Protein AF-A0A316VMC3-F1 (afdb_monomer_lite)

Sequence (239 aa):
MSNSTRIRQFITQAQPYIQQHGFTLRSIRAAITSGKITIDNEEELAVLFPNQIEISKQLLTQFDKEGLKVASSSLLPSESSHPDSEERNAGDRRAIEQVELLLAGKLLHSVPFREHIVDALAVLTAAKDRQAFSSIPTPLPIMQRAWQVTDEAIHMAKWKGRLGTDWYTHRTRLTNAFLMAELHLLSPDFQGDAHQSVHVLRRLARPHSVFGTQMIESASQWVNWGSRGWLGIFRSVGL

pLDDT: mean 85.37, std 15.3, range [43.0, 98.25]

Radius of gyration: 19.36 Å; chains: 1; bounding box: 54×38×56 Å

Structure (mmCIF, N/CA/C/O backbone):
data_AF-A0A316VMC3-F1
#
_entry.id   AF-A0A316VMC3-F1
#
loop_
_atom_site.group_PDB
_atom_site.id
_atom_site.type_symbol
_atom_site.label_atom_id
_atom_site.label_alt_id
_atom_site.label_comp_id
_atom_site.label_asym_id
_atom_site.label_entity_id
_atom_site.label_seq_id
_atom_site.pdbx_PDB_ins_code
_atom_site.Cartn_x
_atom_site.Cartn_y
_atom_site.Cartn_z
_atom_site.occupancy
_atom_site.B_iso_or_equiv
_atom_site.auth_seq_id
_atom_site.auth_comp_id
_atom_site.auth_asym_id
_atom_site.auth_atom_id
_atom_site.pdbx_PDB_model_num
ATOM 1 N N . MET A 1 1 ? 7.623 13.584 25.399 1.00 80.00 1 MET A N 1
ATOM 2 C CA . MET A 1 1 ? 7.636 12.945 24.061 1.00 80.00 1 MET A CA 1
ATOM 3 C C . MET A 1 1 ? 6.618 13.665 23.188 1.00 80.00 1 MET A C 1
ATOM 5 O O . MET A 1 1 ? 5.564 13.988 23.712 1.00 80.00 1 MET A O 1
ATOM 9 N N . SER A 1 2 ? 6.910 13.988 21.923 1.00 94.38 2 SER A N 1
ATOM 10 C CA . SER A 1 2 ? 5.923 14.665 21.061 1.00 94.38 2 SER A CA 1
ATOM 11 C C . SER A 1 2 ? 4.772 13.724 20.684 1.00 94.38 2 SER A C 1
ATOM 13 O O . SER A 1 2 ? 4.988 12.519 20.520 1.00 94.38 2 SER A O 1
ATOM 15 N N . ASN A 1 3 ? 3.572 14.274 20.468 1.00 93.38 3 ASN A N 1
ATOM 16 C CA . ASN A 1 3 ? 2.401 13.499 20.029 1.00 93.38 3 ASN A CA 1
ATOM 17 C C . ASN A 1 3 ? 2.687 12.715 18.739 1.00 93.38 3 ASN A C 1
ATOM 19 O O . ASN A 1 3 ? 2.288 11.564 18.615 1.00 93.38 3 ASN A O 1
ATOM 23 N N . SER A 1 4 ? 3.458 13.289 17.809 1.00 94.00 4 SER A N 1
ATOM 24 C CA . SER A 1 4 ? 3.860 12.625 16.561 1.00 94.00 4 SER A CA 1
ATOM 25 C C . SER A 1 4 ? 4.690 11.356 16.786 1.00 94.00 4 SER A C 1
ATOM 27 O O . SER A 1 4 ? 4.484 10.348 16.109 1.00 94.00 4 SER A O 1
ATOM 29 N N . THR A 1 5 ? 5.610 11.382 17.752 1.00 95.25 5 THR A N 1
ATOM 30 C CA . THR A 1 5 ? 6.427 10.219 18.115 1.00 95.25 5 THR A CA 1
ATOM 31 C C . THR A 1 5 ? 5.573 9.158 18.798 1.00 95.25 5 THR A C 1
ATOM 33 O O . THR A 1 5 ? 5.689 7.979 18.462 1.00 95.25 5 THR A O 1
ATOM 36 N N . ARG A 1 6 ? 4.660 9.573 19.688 1.00 95.00 6 ARG A N 1
ATOM 37 C CA . ARG A 1 6 ? 3.739 8.661 20.380 1.00 95.00 6 ARG A CA 1
ATOM 38 C C . ARG A 1 6 ? 2.795 7.962 19.397 1.00 95.00 6 ARG A C 1
ATOM 40 O O . ARG A 1 6 ? 2.708 6.739 19.412 1.00 95.00 6 ARG A O 1
ATOM 47 N N . ILE A 1 7 ? 2.194 8.703 18.463 1.00 95.69 7 ILE A N 1
ATOM 48 C CA . ILE A 1 7 ? 1.366 8.151 17.377 1.00 95.69 7 ILE A CA 1
ATOM 49 C C . ILE A 1 7 ? 2.149 7.116 16.566 1.00 95.69 7 ILE A C 1
ATOM 51 O O . ILE A 1 7 ? 1.680 5.996 16.376 1.00 95.69 7 ILE A O 1
ATOM 55 N N . ARG A 1 8 ? 3.376 7.440 16.136 1.00 96.06 8 ARG A N 1
ATOM 56 C CA . ARG A 1 8 ? 4.212 6.501 15.370 1.00 96.06 8 ARG A CA 1
ATOM 57 C C . ARG A 1 8 ? 4.488 5.210 16.144 1.00 96.06 8 ARG A C 1
ATOM 59 O O . ARG A 1 8 ? 4.475 4.134 15.546 1.00 96.06 8 ARG A O 1
ATOM 66 N N . GLN A 1 9 ? 4.721 5.307 17.453 1.00 95.94 9 GLN A N 1
ATOM 67 C CA . GLN A 1 9 ? 4.912 4.145 18.316 1.00 95.94 9 GLN A CA 1
ATOM 68 C C . GLN A 1 9 ? 3.651 3.268 18.358 1.00 95.94 9 GLN A C 1
ATOM 70 O O . GLN A 1 9 ? 3.760 2.071 18.094 1.00 95.94 9 GLN A O 1
ATOM 75 N N . PHE A 1 10 ? 2.468 3.852 18.589 1.00 96.88 10 PHE A N 1
ATOM 76 C CA . PHE A 1 10 ? 1.183 3.137 18.535 1.00 96.88 10 PHE A CA 1
ATOM 77 C C . PHE A 1 10 ? 0.966 2.422 17.202 1.00 96.88 10 PHE A C 1
ATOM 79 O O . PHE A 1 10 ? 0.716 1.218 17.176 1.00 96.88 10 PHE A O 1
ATOM 86 N N . ILE A 1 11 ? 1.143 3.139 16.094 1.00 97.56 11 ILE A N 1
ATOM 87 C CA . ILE A 1 11 ? 0.959 2.612 14.737 1.00 97.56 11 ILE A CA 1
ATOM 88 C C . ILE A 1 11 ? 1.929 1.459 14.429 1.00 97.56 11 ILE A C 1
ATOM 90 O O . ILE A 1 11 ? 1.552 0.496 13.761 1.00 97.56 11 ILE A O 1
ATOM 94 N N . THR A 1 12 ? 3.163 1.527 14.936 1.00 96.94 12 THR A N 1
ATOM 95 C CA . THR A 1 12 ? 4.170 0.469 14.748 1.00 96.94 12 THR A CA 1
ATOM 96 C C . THR A 1 12 ? 3.826 -0.782 15.558 1.00 96.94 12 THR A C 1
ATOM 98 O O . THR A 1 12 ? 3.861 -1.887 15.024 1.00 96.94 12 THR A O 1
ATOM 101 N N . GLN A 1 13 ? 3.448 -0.630 16.830 1.00 97.31 13 GLN A N 1
ATOM 102 C CA . GLN A 1 13 ? 3.123 -1.777 17.690 1.00 97.31 13 GLN A CA 1
ATOM 103 C C . GLN A 1 13 ? 1.779 -2.431 17.342 1.00 97.31 13 GLN A C 1
ATOM 105 O O . GLN A 1 13 ? 1.564 -3.591 17.689 1.00 97.31 13 GLN A O 1
ATOM 110 N N . ALA A 1 14 ? 0.891 -1.715 16.646 1.00 97.62 14 ALA A N 1
ATOM 111 C CA . ALA A 1 14 ? -0.389 -2.229 16.165 1.00 97.62 14 ALA A CA 1
ATOM 112 C C . ALA A 1 14 ? -0.268 -3.189 14.967 1.00 97.62 14 ALA A C 1
ATOM 114 O O . ALA A 1 14 ? -1.190 -3.969 14.732 1.00 97.62 14 ALA A O 1
ATOM 115 N N . GLN A 1 15 ? 0.853 -3.173 14.230 1.00 97.06 15 GLN A N 1
ATOM 116 C CA . GLN A 1 15 ? 1.027 -3.951 12.991 1.00 97.06 15 GLN A CA 1
ATOM 117 C C . GLN A 1 15 ? 0.699 -5.451 13.129 1.00 97.06 15 GLN A C 1
ATOM 119 O O . GLN A 1 15 ? -0.060 -5.957 12.302 1.00 97.06 15 GLN A O 1
ATOM 124 N N . PRO A 1 16 ? 1.159 -6.170 14.176 1.00 97.19 16 PRO A N 1
ATOM 125 C CA . PRO A 1 16 ? 0.874 -7.601 14.318 1.00 97.19 16 PRO A CA 1
ATOM 126 C C . PRO A 1 16 ? -0.616 -7.928 14.489 1.00 97.19 16 PRO A C 1
ATOM 128 O O . PRO A 1 16 ? -1.024 -9.060 14.251 1.00 97.19 16 PRO A O 1
ATOM 131 N N . TYR A 1 17 ? -1.435 -6.953 14.895 1.00 97.88 17 TYR A N 1
ATOM 132 C CA . TYR A 1 17 ? -2.863 -7.138 15.162 1.00 97.88 17 TYR A CA 1
ATOM 133 C C . TYR A 1 17 ? -3.751 -6.778 13.963 1.00 97.88 17 TYR A C 1
ATOM 135 O O . TYR A 1 17 ? -4.966 -6.973 14.019 1.00 97.88 17 TYR A O 1
ATOM 143 N N . ILE A 1 18 ? -3.173 -6.275 12.863 1.00 97.75 18 ILE A N 1
ATOM 144 C CA . ILE A 1 18 ? -3.931 -5.905 11.657 1.00 97.75 18 ILE A CA 1
ATOM 145 C C . ILE A 1 18 ? -4.628 -7.126 11.052 1.00 97.75 18 ILE A C 1
ATOM 147 O O . ILE A 1 18 ? -5.748 -6.991 10.580 1.00 97.75 18 ILE A O 1
ATOM 151 N N . GLN A 1 19 ? -4.036 -8.321 11.119 1.00 96.75 19 GLN A N 1
ATOM 152 C CA . GLN A 1 19 ? -4.652 -9.530 10.554 1.00 96.75 19 GLN A CA 1
ATOM 153 C C . GLN A 1 19 ? -5.968 -9.916 11.249 1.00 96.75 19 GLN A C 1
ATOM 155 O O . GLN A 1 19 ? -6.796 -10.594 10.661 1.00 96.75 19 GLN A O 1
ATOM 160 N N . GLN A 1 20 ? -6.147 -9.523 12.514 1.00 97.50 20 GLN A N 1
ATOM 161 C CA . GLN A 1 20 ? -7.321 -9.886 13.316 1.00 97.50 20 GLN A CA 1
ATOM 162 C C . GLN A 1 20 ? -8.341 -8.748 13.412 1.00 97.50 20 GLN A C 1
ATOM 164 O O . GLN A 1 20 ? -9.525 -8.978 13.658 1.00 97.50 20 GLN A O 1
ATOM 169 N N . HIS A 1 21 ? -7.878 -7.502 13.308 1.00 97.75 21 HIS A N 1
ATOM 170 C CA . HIS A 1 21 ? -8.679 -6.315 13.620 1.00 97.75 21 HIS A CA 1
ATOM 171 C C . HIS A 1 21 ? -8.706 -5.277 12.492 1.00 97.75 21 HIS A C 1
ATOM 173 O O . HIS A 1 21 ? -9.320 -4.214 12.642 1.00 97.75 21 HIS A O 1
ATOM 179 N N . GLY A 1 22 ? -8.032 -5.565 11.382 1.00 97.50 22 GLY A N 1
ATOM 180 C CA . GLY A 1 22 ? -7.868 -4.669 10.252 1.00 97.50 22 GLY A CA 1
ATOM 181 C C . GLY A 1 22 ? -7.134 -3.369 10.579 1.00 97.50 22 GLY A C 1
ATOM 182 O O . GLY A 1 22 ? -6.494 -3.193 11.623 1.00 97.50 22 GLY A O 1
ATOM 183 N N . PHE A 1 23 ? -7.253 -2.415 9.660 1.00 97.56 23 PHE A N 1
ATOM 184 C CA . PHE A 1 23 ? -6.646 -1.087 9.756 1.00 97.56 23 PHE A CA 1
ATOM 185 C C . PHE A 1 23 ? -7.524 -0.143 10.590 1.00 97.56 23 PHE A C 1
ATOM 187 O O . PHE A 1 23 ? -7.975 0.899 10.111 1.00 97.56 23 PHE A O 1
ATOM 194 N N . THR A 1 24 ? -7.817 -0.526 11.836 1.00 97.19 24 THR A N 1
ATOM 195 C CA . THR A 1 24 ? -8.774 0.179 12.704 1.00 97.19 24 THR A CA 1
ATOM 196 C C . THR A 1 24 ? -8.215 0.526 14.080 1.00 97.19 24 THR A C 1
ATOM 198 O O . THR A 1 24 ? -7.178 0.012 14.486 1.00 97.19 24 THR A O 1
ATOM 201 N N . LEU A 1 25 ? -8.930 1.354 14.854 1.00 96.81 25 LEU A N 1
ATOM 202 C CA . LEU A 1 25 ? -8.578 1.621 16.257 1.00 96.81 25 LEU A CA 1
ATOM 203 C C . LEU A 1 25 ? -8.495 0.334 17.108 1.00 96.81 25 LEU A C 1
ATOM 205 O O . LEU A 1 25 ? -7.791 0.301 18.116 1.00 96.81 25 LEU A O 1
ATOM 209 N N . ARG A 1 26 ? -9.174 -0.751 16.703 1.00 97.31 26 ARG A N 1
ATOM 210 C CA . ARG A 1 26 ? -9.136 -2.032 17.424 1.00 97.31 26 ARG A CA 1
ATOM 211 C C . ARG A 1 26 ? -7.747 -2.676 17.405 1.00 97.31 26 ARG A C 1
ATOM 213 O O . ARG A 1 26 ? -7.365 -3.250 18.419 1.00 97.31 26 ARG A O 1
ATOM 220 N N . SER A 1 27 ? -6.969 -2.540 16.326 1.00 97.88 27 SER A N 1
ATOM 221 C CA . SER A 1 27 ? -5.593 -3.069 16.291 1.00 97.88 27 SER A CA 1
ATOM 222 C C . SER A 1 27 ? -4.660 -2.300 17.233 1.00 97.88 27 SER A C 1
ATOM 224 O O . SER A 1 27 ? -3.807 -2.901 17.886 1.00 97.88 27 SER A O 1
ATOM 226 N N . ILE A 1 28 ? -4.880 -0.990 17.390 1.00 97.25 28 ILE A N 1
ATOM 227 C CA . ILE A 1 28 ? -4.168 -0.157 18.371 1.00 97.25 28 ILE A CA 1
ATOM 228 C C . ILE A 1 28 ? -4.537 -0.576 19.799 1.00 97.25 28 ILE A C 1
ATOM 230 O O . ILE A 1 28 ? -3.648 -0.799 20.620 1.00 97.25 28 ILE A O 1
ATOM 234 N N . ARG A 1 29 ? -5.833 -0.750 20.092 1.00 97.06 29 ARG A N 1
ATOM 235 C CA . ARG A 1 29 ? -6.295 -1.228 21.406 1.00 97.06 29 ARG A CA 1
ATOM 236 C C . ARG A 1 29 ? -5.730 -2.606 21.749 1.00 97.06 29 ARG A C 1
ATOM 238 O O . ARG A 1 29 ? -5.249 -2.792 22.859 1.00 97.06 29 ARG A O 1
ATOM 245 N N . ALA A 1 30 ? -5.692 -3.533 20.794 1.00 96.94 30 ALA A N 1
ATOM 246 C CA . ALA A 1 30 ? -5.090 -4.849 21.002 1.00 96.94 30 ALA A CA 1
ATOM 247 C C . ALA A 1 30 ? -3.593 -4.763 21.357 1.00 96.94 30 ALA A C 1
ATOM 249 O O . ALA A 1 30 ? -3.123 -5.468 22.254 1.00 96.94 30 ALA A O 1
ATOM 250 N N . ALA A 1 31 ? -2.848 -3.846 20.730 1.00 96.94 31 ALA A N 1
ATOM 251 C CA . ALA A 1 31 ? -1.453 -3.602 21.091 1.00 96.94 31 ALA A CA 1
ATOM 252 C C . ALA A 1 31 ? -1.292 -3.076 22.524 1.00 96.94 31 ALA A C 1
ATOM 254 O O . ALA A 1 31 ? -0.368 -3.495 23.224 1.00 96.94 31 ALA A O 1
ATOM 255 N N . ILE A 1 32 ? -2.207 -2.228 22.990 1.00 96.56 32 ILE A N 1
ATOM 256 C CA . ILE A 1 32 ? -2.219 -1.725 24.371 1.00 96.56 32 ILE A CA 1
ATOM 257 C C . ILE A 1 32 ? -2.537 -2.850 25.353 1.00 96.56 32 ILE A C 1
ATOM 259 O O . ILE A 1 32 ? -1.796 -3.053 26.312 1.00 96.56 32 ILE A O 1
ATOM 263 N N . THR A 1 33 ? -3.576 -3.644 25.082 1.00 96.19 33 THR A N 1
ATOM 264 C CA . THR A 1 33 ? -3.960 -4.785 25.929 1.00 96.19 33 THR A CA 1
ATOM 265 C C . THR A 1 33 ? -2.845 -5.826 26.040 1.00 96.19 33 THR A C 1
ATOM 267 O O . THR A 1 33 ? -2.693 -6.449 27.085 1.00 96.19 33 THR A O 1
ATOM 270 N N . SER A 1 34 ? -2.009 -5.975 25.008 1.00 96.44 34 SER A N 1
ATOM 271 C CA . SER A 1 34 ? -0.828 -6.848 25.060 1.00 96.44 34 SER A CA 1
ATOM 272 C C . SER A 1 34 ? 0.323 -6.339 25.941 1.00 96.44 34 SER A C 1
ATOM 274 O O . SER A 1 34 ? 1.348 -7.009 26.040 1.00 96.44 34 SER A O 1
ATOM 276 N N . GLY A 1 35 ? 0.197 -5.153 26.546 1.00 93.12 35 GLY A N 1
ATOM 277 C CA . GLY A 1 35 ? 1.222 -4.551 27.402 1.00 93.12 35 GLY A CA 1
ATOM 278 C C . GLY A 1 35 ? 2.430 -3.987 26.648 1.00 93.12 35 GLY A C 1
ATOM 279 O O . GLY A 1 35 ? 3.406 -3.584 27.275 1.00 93.12 35 GLY A O 1
ATOM 280 N N . LYS A 1 36 ? 2.389 -3.928 25.308 1.00 87.75 36 LYS A N 1
ATOM 281 C CA . LYS A 1 36 ? 3.479 -3.357 24.492 1.00 87.75 36 LYS A CA 1
ATOM 282 C C . LYS A 1 36 ? 3.535 -1.832 24.561 1.00 87.75 36 LYS A C 1
ATOM 284 O O . LYS A 1 36 ? 4.582 -1.244 24.292 1.00 87.75 36 LYS A O 1
ATOM 289 N N . ILE A 1 37 ? 2.406 -1.192 24.867 1.00 91.00 37 ILE A N 1
ATOM 290 C CA . ILE A 1 37 ? 2.292 0.253 25.060 1.00 91.00 37 ILE A CA 1
ATOM 291 C C . ILE A 1 37 ? 1.394 0.515 26.261 1.00 91.00 37 ILE A C 1
ATOM 293 O O . ILE A 1 37 ? 0.352 -0.120 26.405 1.00 91.00 37 ILE A O 1
ATOM 297 N N . THR A 1 38 ? 1.783 1.479 27.088 1.00 92.56 38 THR A N 1
ATOM 298 C CA . THR A 1 38 ? 0.975 1.984 28.194 1.00 92.56 38 THR A CA 1
ATOM 299 C C . THR A 1 38 ? 0.230 3.251 27.775 1.00 92.56 38 THR A C 1
ATOM 301 O O . THR A 1 38 ? 0.783 4.131 27.103 1.00 92.56 38 THR A O 1
ATOM 304 N N . ILE A 1 39 ? -1.039 3.339 28.170 1.00 93.19 39 ILE A N 1
ATOM 305 C CA . ILE A 1 39 ? -1.848 4.556 28.05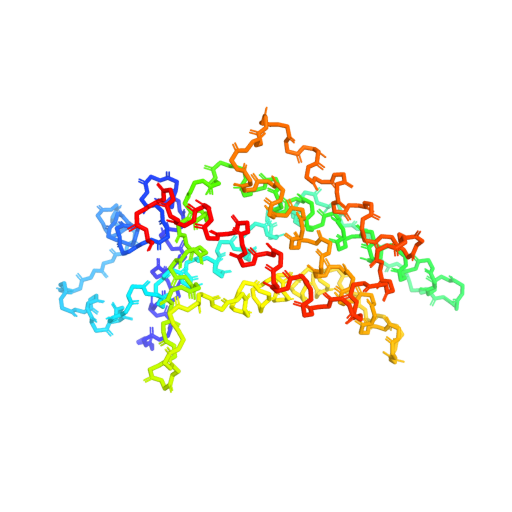2 1.00 93.19 39 ILE A CA 1
ATOM 306 C C . ILE A 1 39 ? -2.231 5.000 29.453 1.00 93.19 39 ILE A C 1
ATOM 308 O O . ILE A 1 39 ? -2.511 4.153 30.303 1.00 93.19 39 ILE A O 1
ATOM 312 N N . ASP A 1 40 ? -2.236 6.308 29.682 1.00 91.12 40 ASP A N 1
ATOM 313 C CA . ASP A 1 40 ? -2.585 6.854 30.993 1.00 91.12 40 ASP A CA 1
ATOM 314 C C . ASP A 1 40 ? -4.114 6.849 31.181 1.00 91.12 40 ASP A C 1
ATOM 316 O O . ASP A 1 40 ? -4.615 6.557 32.266 1.00 91.12 40 ASP A O 1
ATOM 320 N N . ASN A 1 41 ? -4.868 7.108 30.104 1.00 92.31 41 ASN A N 1
ATOM 321 C CA . ASN A 1 41 ? -6.327 7.007 30.048 1.00 92.31 41 ASN A CA 1
ATOM 322 C C . ASN A 1 41 ? -6.833 6.774 28.602 1.00 92.31 41 ASN A C 1
ATOM 324 O O . ASN A 1 41 ? -6.105 6.973 27.632 1.00 92.31 41 ASN A O 1
ATOM 328 N N . GLU A 1 42 ? -8.094 6.350 28.440 1.00 92.56 42 GLU A N 1
ATOM 329 C CA . GLU A 1 42 ? -8.721 6.150 27.113 1.00 92.56 42 GLU A CA 1
ATOM 330 C C . GLU A 1 42 ? -8.982 7.486 26.386 1.00 92.56 42 GLU A C 1
ATOM 332 O O . GLU A 1 42 ? -9.013 7.538 25.156 1.00 92.56 42 GLU A O 1
ATOM 337 N N . GLU A 1 43 ? -9.129 8.587 27.130 1.00 93.94 43 GLU A N 1
ATOM 338 C CA . GLU A 1 43 ? -9.293 9.934 26.565 1.00 93.94 43 GLU A CA 1
ATOM 339 C C . GLU A 1 43 ? -8.078 10.348 25.729 1.00 93.94 43 GLU A C 1
ATOM 341 O O . GLU A 1 43 ? -8.230 10.969 24.676 1.00 93.94 43 GLU A O 1
ATOM 346 N N . GLU A 1 44 ? -6.876 9.935 26.134 1.00 93.69 44 GLU A N 1
ATOM 347 C CA . GLU A 1 44 ? -5.658 10.156 25.369 1.00 93.69 44 GLU A CA 1
ATOM 348 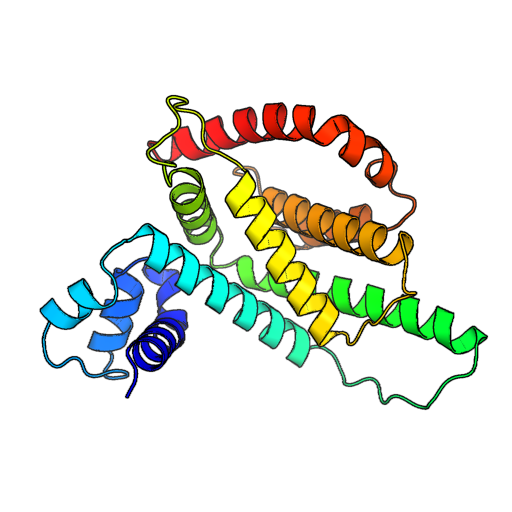C C . GLU A 1 44 ? -5.754 9.536 23.969 1.00 93.69 44 GLU A C 1
ATOM 350 O O . GLU A 1 44 ? -5.374 10.176 22.986 1.00 93.69 44 GLU A O 1
ATOM 355 N N . LEU A 1 45 ? -6.303 8.323 23.839 1.00 94.25 45 LEU A N 1
ATOM 356 C CA . LEU A 1 45 ? -6.480 7.698 22.528 1.00 94.25 45 LEU A CA 1
ATOM 357 C C . LEU A 1 45 ? -7.436 8.492 21.642 1.00 94.25 45 LEU A C 1
ATOM 359 O O . LEU A 1 45 ? -7.167 8.636 20.450 1.00 94.25 45 LEU A O 1
ATOM 363 N N . ALA A 1 46 ? -8.515 9.031 22.209 1.00 94.12 46 ALA A N 1
ATOM 364 C CA . ALA A 1 46 ? -9.452 9.869 21.465 1.00 94.12 46 ALA A CA 1
ATOM 365 C C . ALA A 1 46 ? -8.793 11.173 20.978 1.00 94.12 46 ALA A C 1
ATOM 367 O O . ALA A 1 46 ? -9.066 11.621 19.864 1.00 94.12 46 ALA A O 1
ATOM 368 N N . VAL A 1 47 ? -7.885 11.749 21.775 1.00 95.06 47 VAL A N 1
ATOM 369 C CA . VAL A 1 47 ? -7.110 12.945 21.402 1.00 95.06 47 VAL A CA 1
ATOM 370 C C . VAL A 1 47 ? -6.065 12.633 20.328 1.00 95.06 47 VAL A C 1
ATOM 372 O O . VAL A 1 47 ? -5.898 13.411 19.388 1.00 95.06 47 VAL A O 1
ATOM 375 N N . LEU A 1 48 ? -5.356 11.506 20.443 1.00 94.50 48 LEU A N 1
ATOM 376 C CA . LEU A 1 48 ? -4.324 11.103 19.480 1.00 94.50 48 LEU A CA 1
ATOM 377 C C . LEU A 1 48 ? -4.920 10.626 18.149 1.00 94.50 48 LEU A C 1
ATOM 379 O O . LEU A 1 48 ? -4.305 10.818 17.098 1.00 94.50 48 LEU A O 1
ATOM 383 N N . PHE A 1 49 ? -6.110 10.027 18.189 1.00 94.75 49 PHE A N 1
ATOM 384 C CA . PHE A 1 49 ? -6.764 9.396 17.048 1.00 94.75 49 PHE A CA 1
ATOM 385 C C . PHE A 1 49 ? -8.235 9.824 16.906 1.00 94.75 49 PHE A C 1
ATOM 387 O O . PHE A 1 49 ? -9.140 8.989 16.973 1.00 94.75 49 PHE A O 1
ATOM 394 N N . PRO A 1 50 ? -8.505 11.116 16.645 1.00 92.44 50 PRO A N 1
ATOM 395 C CA . PRO A 1 50 ? -9.871 11.641 16.598 1.00 92.44 50 PRO A CA 1
ATOM 396 C C . PRO A 1 50 ? -10.667 11.163 15.375 1.00 92.44 50 PRO A C 1
ATOM 398 O O . PRO A 1 50 ? -11.884 11.323 15.323 1.00 92.44 50 PRO A O 1
ATOM 401 N N . ASN A 1 51 ? -9.992 10.620 14.356 1.00 92.56 51 ASN A N 1
ATOM 402 C CA . ASN A 1 51 ? -10.602 10.263 13.082 1.00 92.56 51 ASN A CA 1
ATOM 403 C C . ASN A 1 51 ? -10.161 8.871 12.618 1.00 92.56 51 ASN A C 1
ATOM 405 O O . ASN A 1 51 ? -8.988 8.647 12.322 1.00 92.56 51 ASN A O 1
ATOM 409 N N . GLN A 1 52 ? -11.133 7.971 12.462 1.00 91.06 52 GLN A N 1
ATOM 410 C CA . GLN A 1 52 ? -10.932 6.614 11.955 1.00 91.06 52 GLN A CA 1
ATOM 411 C C . GLN A 1 52 ? -10.252 6.581 10.575 1.00 91.06 52 GLN A C 1
ATOM 413 O O . GLN A 1 52 ? -9.435 5.699 10.330 1.00 91.06 52 GLN A O 1
ATOM 418 N N . ILE A 1 53 ? -10.522 7.554 9.699 1.00 92.25 53 ILE A N 1
ATOM 419 C CA . ILE A 1 53 ? -9.880 7.641 8.377 1.00 92.25 53 ILE A CA 1
ATOM 420 C C . ILE A 1 53 ? -8.371 7.849 8.523 1.00 92.25 53 ILE A C 1
ATOM 422 O O . ILE A 1 53 ? -7.581 7.196 7.845 1.00 92.25 53 ILE A O 1
ATOM 426 N N . GLU A 1 54 ? -7.964 8.736 9.432 1.00 92.81 54 GLU A N 1
ATOM 427 C CA . GLU A 1 54 ? -6.552 9.037 9.657 1.00 92.81 54 GLU A CA 1
ATOM 428 C C . GLU A 1 54 ? -5.833 7.845 10.302 1.00 92.81 54 GLU A C 1
ATOM 430 O O . GLU A 1 54 ? -4.711 7.524 9.915 1.00 92.81 54 GLU A O 1
ATOM 435 N N . ILE A 1 55 ? -6.509 7.115 11.199 1.00 95.25 55 ILE A N 1
ATOM 436 C CA . ILE A 1 55 ? -6.006 5.847 11.749 1.00 95.25 55 ILE A CA 1
ATOM 437 C C . ILE A 1 55 ? -5.746 4.844 10.624 1.00 95.25 55 ILE A C 1
ATOM 439 O O . ILE A 1 55 ? -4.635 4.323 10.508 1.00 95.25 55 ILE A O 1
ATOM 443 N N . SER A 1 56 ? -6.753 4.582 9.782 1.00 95.50 56 SER A N 1
ATOM 444 C CA . SER A 1 56 ? -6.638 3.627 8.676 1.00 95.50 56 SER A CA 1
ATOM 445 C C . SER A 1 56 ? -5.524 4.025 7.713 1.00 95.50 56 SER A C 1
ATOM 447 O O . SER A 1 56 ? -4.704 3.185 7.347 1.00 95.50 56 SER A O 1
ATOM 449 N N . LYS A 1 57 ? -5.425 5.316 7.376 1.00 95.19 57 LYS A N 1
ATOM 450 C CA . LYS A 1 57 ? -4.358 5.864 6.532 1.00 95.19 57 LYS A CA 1
ATOM 451 C C . LYS A 1 57 ? -2.970 5.635 7.128 1.00 95.19 57 LYS A C 1
ATOM 453 O O . LYS A 1 57 ? -2.072 5.181 6.417 1.00 95.19 57 LYS A O 1
ATOM 458 N N . GLN A 1 58 ? -2.773 5.942 8.409 1.00 96.44 58 GLN A N 1
ATOM 459 C CA . GLN A 1 58 ? -1.471 5.807 9.068 1.00 96.44 58 GLN A CA 1
ATOM 460 C C . GLN A 1 58 ? -1.061 4.344 9.246 1.00 96.44 58 GLN A C 1
ATOM 462 O O . GLN A 1 58 ? 0.089 4.003 8.964 1.00 96.44 58 GLN A O 1
ATOM 467 N N . LEU A 1 59 ? -1.994 3.476 9.655 1.00 97.75 59 LEU A N 1
ATOM 468 C CA . LEU A 1 59 ? -1.752 2.036 9.758 1.00 97.75 59 LEU A CA 1
ATOM 469 C C . LEU A 1 59 ? -1.394 1.439 8.397 1.00 97.75 59 LEU A C 1
ATOM 471 O O . LEU A 1 59 ? -0.422 0.691 8.315 1.00 97.75 59 LEU A O 1
ATOM 475 N N . LEU A 1 60 ? -2.129 1.801 7.340 1.00 97.50 60 LEU A N 1
ATOM 476 C CA . LEU A 1 60 ? -1.881 1.314 5.983 1.00 97.50 60 LEU A CA 1
ATOM 477 C C . LEU A 1 60 ? -0.539 1.818 5.439 1.00 97.50 60 LEU A C 1
ATOM 479 O O . LEU A 1 60 ? 0.243 1.037 4.911 1.00 97.50 60 LEU A O 1
ATOM 483 N N . THR A 1 61 ? -0.214 3.093 5.664 1.00 97.19 61 THR A N 1
ATOM 484 C CA . THR A 1 61 ? 1.092 3.663 5.285 1.00 97.19 61 THR A CA 1
ATOM 485 C C . THR A 1 61 ? 2.244 2.936 5.984 1.00 97.19 61 THR A C 1
ATOM 487 O O . THR A 1 61 ? 3.267 2.642 5.365 1.00 97.19 61 THR A O 1
ATOM 490 N N . GLN A 1 62 ? 2.105 2.643 7.280 1.00 97.69 62 GLN A N 1
ATOM 491 C CA . GLN A 1 62 ? 3.129 1.905 8.020 1.00 97.69 62 GLN A CA 1
ATOM 492 C C . GLN A 1 62 ? 3.229 0.447 7.552 1.00 97.69 62 GLN A C 1
ATOM 494 O O . GLN A 1 62 ? 4.340 -0.060 7.408 1.00 97.69 62 GLN A O 1
ATOM 499 N N . PHE A 1 63 ? 2.096 -0.194 7.269 1.00 98.19 63 PHE A N 1
ATOM 500 C CA . PHE A 1 63 ? 2.032 -1.541 6.703 1.00 98.19 63 PHE A CA 1
ATOM 501 C C . PHE A 1 63 ? 2.725 -1.623 5.340 1.00 98.19 63 PHE A C 1
ATOM 503 O O . PHE A 1 63 ? 3.436 -2.584 5.047 1.00 98.19 63 PHE A O 1
ATOM 510 N N . ASP A 1 64 ? 2.579 -0.597 4.503 1.00 98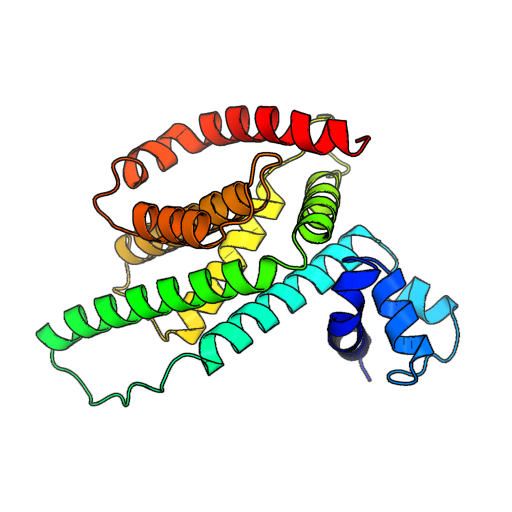.25 64 ASP A N 1
ATOM 511 C CA . ASP A 1 64 ? 3.254 -0.556 3.212 1.00 98.25 64 ASP A CA 1
ATOM 512 C C . ASP A 1 64 ? 4.771 -0.447 3.345 1.00 98.25 64 ASP A C 1
ATOM 514 O O . ASP A 1 64 ? 5.504 -1.174 2.671 1.00 98.25 64 ASP A O 1
ATOM 518 N N . LYS A 1 65 ? 5.239 0.399 4.267 1.00 97.75 65 LYS A N 1
ATOM 519 C CA . LYS A 1 65 ? 6.667 0.518 4.588 1.00 97.75 65 LYS A CA 1
ATOM 520 C C . LYS A 1 65 ? 7.240 -0.790 5.115 1.00 97.75 65 LYS A C 1
ATOM 522 O O . LYS A 1 65 ? 8.339 -1.167 4.720 1.00 97.75 65 LYS A O 1
ATOM 527 N N . GLU A 1 66 ? 6.518 -1.473 5.996 1.00 97.25 66 GLU A N 1
ATOM 528 C CA . GLU A 1 66 ? 6.965 -2.755 6.540 1.00 97.25 66 GLU A CA 1
ATOM 529 C C . GLU A 1 66 ? 7.013 -3.835 5.457 1.00 97.25 66 GLU A C 1
ATOM 531 O O . GLU A 1 66 ? 8.024 -4.521 5.325 1.00 97.25 66 GLU A O 1
ATOM 536 N N . GLY A 1 67 ? 5.994 -3.914 4.597 1.00 97.50 67 GLY A N 1
ATOM 537 C CA . GLY A 1 67 ? 5.994 -4.852 3.476 1.00 97.50 67 GLY A CA 1
ATOM 538 C C . GLY A 1 67 ? 7.161 -4.635 2.505 1.00 97.50 67 GLY A C 1
ATOM 539 O O . GLY A 1 67 ? 7.756 -5.606 2.043 1.00 97.50 67 GLY A O 1
ATOM 540 N N . LEU A 1 68 ? 7.549 -3.381 2.242 1.00 97.94 68 LEU A N 1
ATOM 541 C CA . LEU A 1 68 ? 8.743 -3.075 1.443 1.00 97.94 68 LEU A CA 1
ATOM 542 C C . LEU A 1 68 ? 10.049 -3.458 2.154 1.00 97.94 68 LEU A C 1
ATOM 544 O O . LEU A 1 68 ? 10.968 -3.948 1.502 1.00 97.94 68 LEU A O 1
ATOM 548 N N . LYS A 1 69 ? 10.141 -3.285 3.478 1.00 96.69 69 LYS A N 1
ATOM 549 C CA . LYS A 1 69 ? 11.308 -3.734 4.261 1.00 96.69 69 LYS A CA 1
ATOM 550 C C . LYS A 1 69 ? 11.447 -5.254 4.283 1.00 96.69 69 LYS A C 1
ATOM 552 O O . LYS A 1 69 ? 12.554 -5.766 4.159 1.00 96.69 69 LYS A O 1
ATOM 557 N N . VAL A 1 70 ? 10.338 -5.976 4.423 1.00 95.94 70 VAL A N 1
ATOM 558 C CA . VAL A 1 70 ? 10.322 -7.444 4.342 1.00 95.94 70 VAL A CA 1
ATOM 559 C C . VAL A 1 70 ? 10.717 -7.907 2.935 1.00 95.94 70 VAL A C 1
ATOM 561 O O . VAL A 1 70 ? 11.476 -8.862 2.779 1.00 95.94 70 VAL A O 1
ATOM 564 N N . ALA A 1 71 ? 10.254 -7.207 1.896 1.00 96.31 71 ALA A N 1
ATOM 565 C CA . ALA A 1 71 ? 10.673 -7.486 0.528 1.00 96.31 71 ALA A CA 1
ATOM 566 C C . ALA A 1 71 ? 12.173 -7.217 0.323 1.00 96.31 71 ALA A C 1
ATOM 568 O O . ALA A 1 71 ? 12.853 -8.010 -0.325 1.00 96.31 71 ALA A O 1
ATOM 569 N N . SER A 1 72 ? 12.705 -6.131 0.891 1.00 95.56 72 SER A N 1
ATOM 570 C CA . SER A 1 72 ? 14.111 -5.756 0.726 1.00 95.56 72 SER A CA 1
ATOM 571 C C . SER A 1 72 ? 15.073 -6.669 1.480 1.00 95.56 72 SER A C 1
ATOM 573 O O . SER A 1 72 ? 16.140 -6.961 0.951 1.00 95.56 72 SER A O 1
ATOM 575 N N . SER A 1 73 ? 14.699 -7.186 2.655 1.00 93.62 73 SER A N 1
ATOM 576 C CA . SER A 1 73 ? 15.529 -8.145 3.403 1.00 93.62 73 SER A CA 1
ATOM 577 C C . SER A 1 73 ? 15.708 -9.482 2.678 1.00 93.62 73 SER A C 1
ATOM 579 O O . SER A 1 73 ? 16.680 -10.191 2.927 1.00 93.62 73 SER A O 1
ATOM 581 N N . SER A 1 74 ? 14.801 -9.805 1.753 1.00 89.31 74 SER A N 1
ATOM 582 C CA . SER A 1 74 ? 14.886 -10.992 0.896 1.00 89.31 74 SER A CA 1
ATOM 583 C C . SER A 1 74 ? 15.787 -10.784 -0.329 1.00 89.31 74 SER A C 1
ATOM 585 O O . SER A 1 74 ? 16.120 -11.747 -1.021 1.00 89.31 74 SER A O 1
ATOM 587 N N . LEU A 1 75 ? 16.181 -9.541 -0.623 1.00 88.06 75 LEU A N 1
ATOM 588 C CA . LEU A 1 75 ? 17.077 -9.216 -1.727 1.00 88.06 75 LEU A CA 1
ATOM 589 C C . LEU A 1 75 ? 18.521 -9.244 -1.229 1.00 88.06 75 LEU A C 1
ATOM 591 O O . LEU A 1 75 ? 18.899 -8.490 -0.334 1.00 88.06 75 LEU A O 1
ATOM 595 N N . LEU A 1 76 ? 19.345 -10.107 -1.825 1.00 75.56 76 LEU A N 1
ATOM 596 C CA . LEU A 1 76 ? 20.776 -10.136 -1.534 1.00 75.56 76 LEU A CA 1
ATOM 597 C C . LEU A 1 76 ? 21.401 -8.766 -1.863 1.00 75.56 76 LEU A C 1
ATOM 599 O O . LEU A 1 76 ? 21.102 -8.204 -2.924 1.00 75.56 76 LEU A O 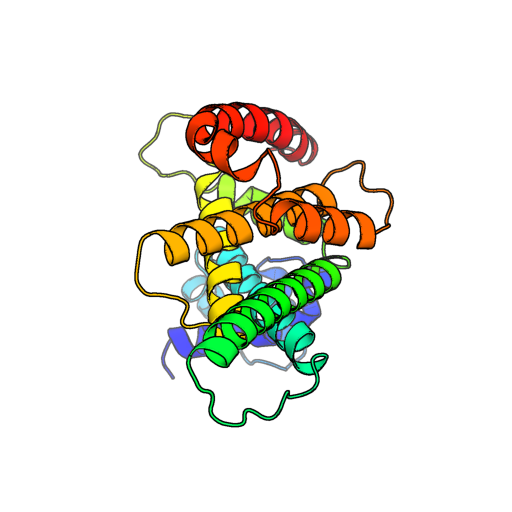1
ATOM 603 N N . PRO A 1 77 ? 22.275 -8.219 -0.995 1.00 64.56 77 PRO A N 1
ATOM 604 C CA . PRO A 1 77 ? 22.972 -6.978 -1.289 1.00 64.56 77 PRO A CA 1
ATOM 605 C C . PRO A 1 77 ? 23.871 -7.188 -2.510 1.00 64.56 77 PRO A C 1
ATOM 607 O O . PRO A 1 77 ? 24.860 -7.912 -2.458 1.00 64.56 77 PRO A O 1
ATOM 610 N N . SER A 1 78 ? 23.512 -6.562 -3.630 1.00 58.25 78 SER A N 1
ATOM 611 C CA . SER A 1 78 ? 24.416 -6.455 -4.773 1.00 58.25 78 SER A CA 1
ATOM 612 C C . SER A 1 78 ? 25.485 -5.422 -4.427 1.00 58.25 78 SER A C 1
ATOM 614 O O . SER A 1 78 ? 25.190 -4.228 -4.348 1.00 58.25 78 SER A O 1
ATOM 616 N N . GLU A 1 79 ? 26.708 -5.882 -4.164 1.00 55.69 79 GLU A N 1
ATOM 617 C CA . GLU A 1 79 ? 27.860 -5.005 -3.962 1.00 55.69 79 GLU A CA 1
ATOM 618 C C . GLU A 1 79 ? 28.074 -4.129 -5.204 1.00 55.69 79 GLU A C 1
ATOM 620 O O . GLU A 1 79 ? 28.125 -4.605 -6.338 1.00 55.69 79 GLU A O 1
ATOM 625 N N . SER A 1 80 ? 28.137 -2.815 -4.987 1.00 54.00 80 SER A N 1
ATOM 626 C CA . SER A 1 80 ? 28.249 -1.813 -6.043 1.00 54.00 80 SER A CA 1
ATOM 627 C C . SER A 1 80 ? 29.711 -1.430 -6.274 1.00 54.00 80 SER A C 1
ATOM 629 O O . SER A 1 80 ? 30.267 -0.639 -5.509 1.00 54.00 80 SER A O 1
ATOM 631 N N . SER A 1 81 ? 30.317 -1.938 -7.344 1.00 51.75 81 SER A N 1
ATOM 632 C CA . SER A 1 81 ? 31.501 -1.344 -7.971 1.00 51.75 81 SER A CA 1
ATOM 633 C C . SER A 1 81 ? 31.092 -0.169 -8.875 1.00 51.75 81 SER A C 1
ATOM 635 O O . SER A 1 81 ? 29.993 -0.132 -9.430 1.00 51.75 81 SER A O 1
ATOM 637 N N . HIS A 1 82 ? 31.948 0.851 -8.934 1.00 55.41 82 HIS A N 1
ATOM 638 C CA . HIS A 1 82 ? 31.676 2.147 -9.560 1.00 55.41 82 HIS A CA 1
ATOM 639 C C . HIS A 1 82 ? 31.687 2.064 -11.093 1.00 55.41 82 HIS A C 1
ATOM 641 O O . HIS A 1 82 ? 32.701 1.581 -11.593 1.00 55.41 82 HIS A O 1
ATOM 647 N N . PRO A 1 83 ? 30.666 2.578 -11.825 1.00 55.59 83 PRO A N 1
ATOM 648 C CA . PRO A 1 83 ? 30.599 2.266 -13.242 1.00 55.59 83 PRO A CA 1
ATOM 649 C C . PRO A 1 83 ? 30.704 3.416 -14.263 1.00 55.59 83 PRO A C 1
ATOM 651 O O . PRO A 1 83 ? 30.161 4.513 -14.059 1.00 55.59 83 PRO A O 1
ATOM 654 N N . ASP A 1 84 ? 31.327 3.093 -15.401 1.00 64.88 84 ASP A N 1
ATOM 655 C CA . ASP A 1 84 ? 31.415 3.853 -16.656 1.00 64.88 84 ASP A CA 1
ATOM 656 C C . ASP A 1 84 ? 30.048 3.964 -17.381 1.00 64.88 84 ASP A C 1
ATOM 658 O O . ASP A 1 84 ? 29.021 3.441 -16.949 1.00 64.88 84 ASP A O 1
ATOM 662 N N . SER A 1 85 ? 29.978 4.709 -18.491 1.00 63.59 85 SER A N 1
ATOM 663 C CA . SER A 1 85 ? 28.705 5.087 -19.143 1.00 63.59 85 SER A CA 1
ATOM 664 C C . SER A 1 85 ? 27.825 3.923 -19.645 1.00 63.59 85 SER A C 1
ATOM 666 O O . SER A 1 85 ? 26.599 4.026 -19.557 1.00 63.59 85 SER A O 1
ATOM 668 N N . GLU A 1 86 ? 28.396 2.806 -20.108 1.00 69.50 86 GLU A N 1
ATOM 669 C CA . GLU A 1 86 ? 27.624 1.601 -20.464 1.00 69.50 86 GLU A CA 1
ATOM 670 C C . GLU A 1 86 ? 27.072 0.894 -19.226 1.00 69.50 86 GLU A C 1
ATOM 672 O O . GLU A 1 86 ? 25.924 0.437 -19.197 1.00 69.50 86 GLU A O 1
ATOM 677 N N . GLU A 1 87 ? 27.849 0.889 -18.151 1.00 70.62 87 GLU A N 1
ATOM 678 C CA . GLU A 1 87 ? 27.423 0.327 -16.886 1.00 70.62 87 GLU A CA 1
ATOM 679 C C . GLU A 1 87 ? 26.357 1.196 -16.193 1.00 70.62 87 GLU A C 1
ATOM 681 O O . GLU A 1 87 ? 25.578 0.667 -15.402 1.00 70.62 87 GLU A O 1
ATOM 686 N N . ARG A 1 88 ? 26.215 2.490 -16.534 1.00 72.88 88 ARG A N 1
ATOM 687 C CA . ARG A 1 88 ? 25.059 3.300 -16.091 1.00 72.88 88 ARG A CA 1
ATOM 688 C C . ARG A 1 88 ? 23.734 2.757 -16.623 1.00 72.88 88 ARG A C 1
ATOM 690 O O . ARG A 1 88 ? 22.773 2.686 -15.864 1.00 72.88 88 ARG A O 1
ATOM 697 N N . ASN A 1 89 ? 23.681 2.330 -17.887 1.00 79.44 89 ASN A N 1
ATOM 698 C CA . ASN A 1 89 ? 22.467 1.731 -18.460 1.00 79.44 89 ASN A CA 1
ATOM 699 C C . ASN A 1 89 ? 22.158 0.376 -17.816 1.00 79.44 89 ASN A C 1
ATOM 701 O O . ASN A 1 89 ? 21.001 0.073 -17.517 1.00 79.44 89 ASN A O 1
ATOM 705 N N . ALA A 1 90 ? 23.195 -0.429 -17.568 1.00 83.25 90 ALA A N 1
ATOM 706 C CA . ALA A 1 90 ? 23.052 -1.674 -16.821 1.00 83.25 90 ALA A CA 1
ATOM 707 C C . ALA A 1 90 ? 22.591 -1.414 -15.375 1.00 83.25 90 ALA A C 1
ATOM 709 O O . ALA A 1 90 ? 21.742 -2.141 -14.861 1.00 83.25 90 ALA A O 1
ATOM 710 N N . GLY A 1 91 ? 23.098 -0.353 -14.743 1.00 85.62 91 GLY A N 1
ATOM 711 C CA . GLY A 1 91 ? 22.718 0.094 -13.406 1.00 85.62 91 GLY A CA 1
ATOM 712 C C . GLY A 1 91 ? 21.262 0.541 -13.324 1.00 85.62 91 GLY A C 1
ATOM 713 O O . GLY A 1 91 ? 20.541 0.071 -12.449 1.00 85.62 91 GLY A O 1
ATOM 714 N N . ASP A 1 92 ? 20.800 1.367 -14.265 1.00 87.56 92 ASP A N 1
ATOM 715 C CA . ASP A 1 92 ? 19.396 1.787 -14.347 1.00 87.56 92 ASP A CA 1
ATOM 716 C C . ASP A 1 92 ? 18.465 0.584 -14.523 1.00 87.56 92 ASP A C 1
ATOM 718 O O . ASP A 1 92 ? 17.452 0.471 -13.832 1.00 87.56 92 ASP A O 1
ATOM 722 N N . ARG A 1 93 ? 18.826 -0.358 -15.402 1.00 88.56 93 ARG A N 1
ATOM 723 C CA . ARG A 1 93 ? 18.044 -1.581 -15.606 1.00 88.56 93 ARG A CA 1
ATOM 724 C C . ARG A 1 93 ?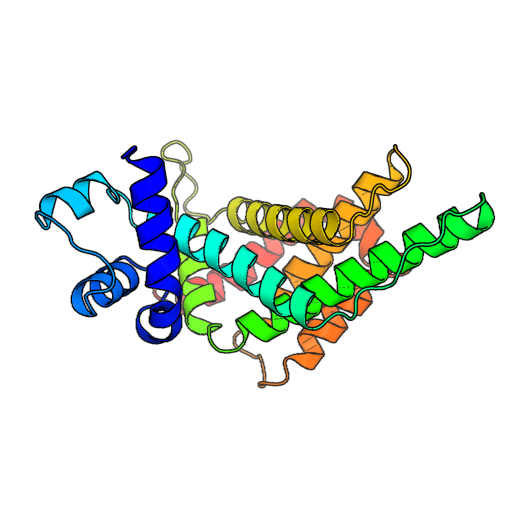 17.970 -2.433 -14.338 1.00 88.56 93 ARG A C 1
ATOM 726 O O . ARG A 1 93 ? 16.872 -2.823 -13.951 1.00 88.56 93 ARG A O 1
ATOM 733 N N . ARG A 1 94 ? 19.104 -2.681 -13.676 1.00 90.38 94 ARG A N 1
ATOM 734 C CA . ARG A 1 94 ? 19.154 -3.433 -12.408 1.00 90.38 94 ARG A CA 1
ATOM 735 C C . ARG A 1 94 ? 18.341 -2.749 -11.316 1.00 90.38 94 ARG A C 1
ATOM 737 O O . ARG A 1 94 ? 17.638 -3.420 -10.571 1.00 90.38 94 ARG A O 1
ATOM 744 N N . ALA A 1 95 ? 18.408 -1.423 -11.235 1.00 91.50 95 ALA A N 1
ATOM 745 C CA . ALA A 1 95 ? 17.664 -0.665 -10.242 1.00 91.50 95 ALA A CA 1
ATOM 746 C C . ALA A 1 95 ? 16.149 -0.747 -10.497 1.00 91.50 95 ALA A C 1
ATOM 748 O O . ALA A 1 95 ? 15.390 -0.974 -9.561 1.00 91.50 95 ALA A O 1
ATOM 749 N N . ILE A 1 96 ? 15.701 -0.663 -11.756 1.00 91.69 96 ILE A N 1
ATOM 750 C CA . ILE A 1 96 ? 14.291 -0.889 -12.119 1.00 91.69 96 ILE A CA 1
ATOM 751 C C . ILE A 1 96 ? 13.859 -2.320 -11.772 1.00 91.69 96 ILE A C 1
ATOM 753 O O . ILE A 1 96 ? 12.812 -2.502 -11.156 1.00 91.69 96 ILE A O 1
ATOM 757 N N . GLU A 1 97 ? 14.667 -3.328 -12.112 1.00 93.00 97 GLU A N 1
ATOM 758 C CA . GLU A 1 97 ? 14.405 -4.728 -11.749 1.00 93.00 97 GLU A CA 1
ATOM 759 C C . GLU A 1 97 ? 14.305 -4.894 -10.221 1.00 93.00 97 GLU A C 1
ATOM 761 O O . GLU A 1 97 ? 13.421 -5.593 -9.726 1.00 93.00 97 GLU A O 1
ATOM 766 N N . GLN A 1 98 ? 15.138 -4.188 -9.454 1.00 94.81 98 GLN A N 1
ATOM 767 C CA . GLN A 1 98 ? 15.068 -4.168 -7.995 1.00 94.81 98 GLN A CA 1
ATOM 768 C C . GLN A 1 98 ? 13.778 -3.514 -7.482 1.00 94.81 98 GLN A C 1
ATOM 770 O O . GLN A 1 98 ? 13.158 -4.050 -6.563 1.00 94.81 98 GLN A O 1
ATOM 775 N N . VAL A 1 99 ? 13.327 -2.408 -8.085 1.00 96.25 99 VAL A N 1
ATOM 776 C CA . VAL A 1 99 ? 12.023 -1.802 -7.759 1.00 96.25 99 VAL A CA 1
ATOM 777 C C . VAL A 1 99 ? 10.885 -2.781 -8.046 1.00 96.25 99 VAL A C 1
ATOM 779 O O . VAL A 1 99 ? 10.015 -2.967 -7.198 1.00 96.25 99 VAL A O 1
ATOM 782 N N . GLU A 1 100 ? 10.900 -3.454 -9.198 1.00 96.00 100 GLU A N 1
ATOM 783 C CA . GLU A 1 100 ? 9.900 -4.474 -9.538 1.00 96.00 100 GLU A CA 1
ATOM 784 C C . GLU A 1 100 ? 9.877 -5.618 -8.513 1.00 96.00 100 GLU A C 1
ATOM 786 O O . GLU A 1 100 ? 8.799 -6.069 -8.120 1.00 96.00 100 GLU A O 1
ATOM 791 N N . LEU A 1 101 ? 11.045 -6.072 -8.048 1.00 96.44 101 LEU A N 1
ATOM 792 C CA . LEU A 1 101 ? 11.148 -7.104 -7.016 1.00 96.44 101 LEU A CA 1
ATOM 793 C C . LEU A 1 101 ? 10.613 -6.631 -5.659 1.00 96.44 101 LEU A C 1
ATOM 795 O O . LEU A 1 101 ? 9.884 -7.381 -5.008 1.00 96.44 101 LEU A O 1
ATOM 799 N N . LEU A 1 102 ? 10.916 -5.396 -5.251 1.00 97.75 102 LEU A N 1
ATOM 800 C CA . LEU A 1 102 ? 10.389 -4.802 -4.017 1.00 97.75 102 LEU A CA 1
ATOM 801 C C . LEU A 1 102 ? 8.861 -4.703 -4.054 1.00 97.75 102 LEU A C 1
ATOM 803 O O . LEU A 1 102 ? 8.187 -5.125 -3.113 1.00 97.75 102 LEU A O 1
ATOM 807 N N . LEU A 1 103 ? 8.307 -4.203 -5.161 1.00 98.12 103 LEU A N 1
ATOM 808 C CA . LEU A 1 103 ? 6.862 -4.091 -5.358 1.00 98.12 103 LEU A CA 1
ATOM 809 C C . LEU A 1 103 ? 6.187 -5.470 -5.404 1.00 98.12 103 LEU A C 1
ATOM 811 O O . LEU A 1 103 ? 5.125 -5.650 -4.810 1.00 98.12 103 LEU A O 1
ATOM 815 N N . ALA A 1 104 ? 6.813 -6.464 -6.042 1.00 98.00 104 ALA A N 1
ATOM 816 C CA . ALA A 1 104 ? 6.322 -7.840 -6.046 1.00 98.00 104 ALA A CA 1
ATOM 817 C C . ALA A 1 104 ? 6.320 -8.454 -4.638 1.00 98.00 104 ALA A C 1
ATOM 819 O O . ALA A 1 104 ? 5.318 -9.036 -4.228 1.00 98.00 104 ALA A O 1
ATOM 820 N N . GLY A 1 105 ? 7.404 -8.293 -3.874 1.00 97.75 105 GLY A N 1
ATOM 821 C CA . GLY A 1 105 ? 7.474 -8.760 -2.488 1.00 97.75 105 GLY A CA 1
ATOM 822 C C . GLY A 1 105 ? 6.429 -8.083 -1.600 1.00 97.75 105 GLY A C 1
ATOM 823 O O . GLY A 1 105 ? 5.751 -8.751 -0.820 1.00 97.75 105 GLY A O 1
ATOM 824 N N . LYS A 1 106 ? 6.210 -6.778 -1.787 1.00 97.81 106 LYS A N 1
ATOM 825 C CA . LYS A 1 106 ? 5.152 -6.029 -1.103 1.00 97.81 106 LYS A CA 1
ATOM 826 C C . LYS A 1 106 ? 3.745 -6.528 -1.468 1.00 97.81 106 LYS A C 1
ATOM 828 O O . LYS A 1 106 ? 2.912 -6.656 -0.573 1.00 97.81 106 LYS A O 1
ATOM 833 N N . LEU A 1 107 ? 3.473 -6.855 -2.735 1.00 97.38 107 LEU A N 1
ATOM 834 C CA . LEU A 1 107 ? 2.202 -7.479 -3.138 1.00 97.38 107 LEU A CA 1
ATOM 835 C C . LEU A 1 107 ? 1.986 -8.827 -2.444 1.00 97.38 107 LEU A C 1
ATOM 837 O O . LEU A 1 107 ? 0.902 -9.078 -1.924 1.00 97.38 107 LEU A O 1
ATOM 841 N N . LEU A 1 108 ? 3.017 -9.674 -2.393 1.00 97.44 108 LEU A N 1
ATOM 842 C CA . LEU A 1 108 ? 2.944 -10.968 -1.707 1.00 97.44 108 LEU A CA 1
ATOM 843 C C . LEU A 1 108 ? 2.715 -10.797 -0.198 1.00 97.44 108 LEU A C 1
ATOM 845 O O . LEU A 1 108 ? 1.924 -11.530 0.391 1.00 97.44 108 LEU A O 1
ATOM 849 N N . HIS A 1 109 ? 3.329 -9.783 0.417 1.00 97.44 109 HIS A N 1
ATOM 850 C CA . HIS A 1 109 ? 3.093 -9.434 1.819 1.00 97.44 109 HIS A CA 1
ATOM 851 C C . HIS A 1 109 ? 1.640 -9.005 2.096 1.00 97.44 109 HIS A C 1
ATOM 853 O O . HIS A 1 109 ? 1.141 -9.199 3.201 1.00 97.44 109 HIS A O 1
ATOM 859 N N . SER A 1 110 ? 0.939 -8.450 1.103 1.00 97.25 110 SER A N 1
ATOM 860 C CA . SER A 1 110 ? -0.461 -8.026 1.230 1.00 97.25 110 SER A CA 1
ATOM 861 C C . SER A 1 110 ? -1.474 -9.182 1.200 1.00 97.25 110 SER A C 1
ATOM 863 O O . SER A 1 110 ? -2.606 -8.993 1.640 1.00 97.25 110 SER A O 1
ATOM 865 N N . VAL A 1 111 ? -1.095 -10.377 0.726 1.00 96.62 111 VAL A N 1
ATOM 866 C CA . VAL A 1 111 ? -1.999 -11.535 0.552 1.00 96.62 111 VAL A CA 1
ATOM 867 C C . VAL A 1 111 ? -2.795 -11.895 1.819 1.00 96.62 111 VAL A C 1
ATOM 869 O O . VAL A 1 111 ? -4.023 -11.935 1.736 1.00 96.62 111 VAL A O 1
ATOM 872 N N . PRO A 1 112 ? -2.178 -12.108 3.001 1.00 96.81 112 PRO A N 1
ATOM 873 C CA . PRO A 1 112 ? -2.921 -12.496 4.205 1.00 96.81 112 PRO A CA 1
ATOM 874 C C . PRO A 1 112 ? -3.795 -11.377 4.795 1.00 96.81 112 PRO A C 1
ATOM 876 O O . PRO A 1 112 ? -4.555 -11.633 5.723 1.00 96.81 112 PRO A O 1
ATOM 879 N N . PHE A 1 113 ? -3.699 -10.149 4.276 1.00 97.06 113 PHE A N 1
ATOM 880 C CA . PHE A 1 113 ? -4.440 -8.978 4.758 1.00 97.06 113 PHE A CA 1
ATOM 881 C C . PHE A 1 113 ? -5.451 -8.455 3.733 1.00 97.06 113 PHE A C 1
ATOM 883 O O . PHE A 1 113 ? -5.995 -7.368 3.920 1.00 97.06 113 PHE A O 1
ATOM 890 N N . ARG A 1 114 ? -5.693 -9.200 2.645 1.00 95.25 114 ARG A N 1
ATOM 891 C CA . ARG A 1 114 ? -6.497 -8.768 1.493 1.00 95.25 114 ARG A CA 1
ATOM 892 C C . ARG A 1 114 ? -7.825 -8.126 1.898 1.00 95.25 114 ARG A C 1
ATOM 894 O O . ARG A 1 114 ? -8.098 -7.008 1.474 1.00 95.25 114 ARG A O 1
ATOM 901 N N . GLU A 1 115 ? -8.615 -8.807 2.725 1.00 94.25 115 GLU A N 1
ATOM 902 C CA . GLU A 1 115 ? -9.937 -8.330 3.160 1.00 94.25 115 GLU A CA 1
ATOM 903 C C . GLU A 1 115 ? -9.835 -6.979 3.878 1.00 94.25 115 GLU A C 1
ATOM 905 O O . GLU A 1 115 ? -10.484 -6.006 3.504 1.00 94.25 115 GLU A O 1
ATOM 910 N N . HIS A 1 116 ? -8.910 -6.868 4.829 1.00 97.06 116 HIS A N 1
ATOM 911 C CA . HIS A 1 116 ? -8.698 -5.632 5.574 1.00 97.06 116 HIS A CA 1
ATOM 912 C C . HIS A 1 116 ? -8.139 -4.494 4.716 1.00 97.06 116 HIS A C 1
ATOM 914 O O . HIS A 1 116 ? -8.419 -3.328 4.996 1.00 97.06 116 HIS A O 1
ATOM 920 N N . ILE A 1 117 ? -7.350 -4.797 3.680 1.00 96.50 117 ILE A N 1
ATOM 921 C CA . ILE A 1 117 ? -6.874 -3.778 2.737 1.00 96.50 117 ILE A CA 1
ATOM 922 C C . ILE A 1 117 ? -8.057 -3.228 1.936 1.00 96.50 117 ILE A C 1
ATOM 924 O O . ILE A 1 117 ? -8.143 -2.011 1.784 1.00 96.50 117 ILE A O 1
ATOM 928 N N . VAL A 1 118 ? -8.986 -4.075 1.475 1.00 94.56 118 VAL A N 1
ATOM 929 C CA . VAL A 1 118 ? -10.209 -3.615 0.788 1.00 94.56 118 VAL A CA 1
ATOM 930 C C . VAL A 1 118 ? -10.986 -2.643 1.676 1.00 94.56 118 VAL A C 1
ATOM 932 O O . VAL A 1 118 ? -11.296 -1.537 1.229 1.00 94.56 118 VAL A O 1
ATOM 935 N N . ASP A 1 119 ? -11.206 -2.995 2.943 1.00 93.31 119 ASP A N 1
ATOM 936 C CA . ASP A 1 119 ? -11.891 -2.123 3.905 1.00 93.31 119 ASP A CA 1
ATOM 937 C C . ASP A 1 119 ? -11.145 -0.796 4.115 1.00 93.31 119 ASP A C 1
ATOM 939 O O . ASP A 1 119 ? -11.744 0.281 4.124 1.00 93.31 119 ASP A O 1
ATOM 943 N N . ALA A 1 120 ? -9.816 -0.843 4.249 1.00 94.81 120 ALA A N 1
ATOM 944 C CA . ALA A 1 120 ? -9.001 0.355 4.430 1.00 94.81 120 ALA A CA 1
ATOM 945 C C . ALA A 1 120 ? -9.064 1.284 3.209 1.00 94.81 120 ALA A C 1
ATOM 947 O O . ALA A 1 120 ? -9.182 2.503 3.358 1.00 94.81 120 ALA A O 1
ATOM 948 N N . LEU A 1 121 ? -9.020 0.721 1.999 1.00 92.88 121 LEU A N 1
ATOM 949 C CA . LEU A 1 121 ? -9.163 1.470 0.752 1.00 92.88 121 LEU A CA 1
ATOM 950 C C . LEU A 1 121 ? -10.583 2.046 0.601 1.00 92.88 121 LEU A C 1
ATOM 952 O O . LEU A 1 121 ? -10.735 3.178 0.131 1.00 92.88 121 LEU A O 1
ATOM 956 N N . ALA A 1 122 ? -11.612 1.333 1.065 1.00 90.38 122 ALA A N 1
ATOM 957 C CA . ALA A 1 122 ? -12.979 1.849 1.138 1.00 90.38 122 ALA A CA 1
ATOM 958 C C . ALA A 1 122 ? -13.068 3.077 2.050 1.00 90.38 122 ALA A C 1
ATOM 960 O O . ALA A 1 122 ? -13.553 4.128 1.634 1.00 90.38 122 ALA A O 1
ATOM 961 N N . VAL A 1 123 ? -12.511 2.991 3.261 1.00 90.50 123 VAL A N 1
ATOM 962 C CA . VAL A 1 123 ? -12.469 4.114 4.213 1.00 90.50 123 VAL A CA 1
ATOM 963 C C . VAL A 1 123 ? -11.720 5.318 3.632 1.00 90.50 123 VAL A C 1
ATOM 965 O O . VAL A 1 123 ? -12.165 6.456 3.793 1.00 90.50 123 VAL A O 1
ATOM 968 N N . LEU A 1 124 ? -10.609 5.088 2.925 1.00 88.88 124 LEU A N 1
ATOM 969 C CA . LEU A 1 124 ? -9.829 6.156 2.294 1.00 88.88 124 LEU A CA 1
ATOM 970 C C . LEU A 1 124 ? -10.584 6.872 1.169 1.00 88.88 124 LEU A C 1
ATOM 972 O O . LEU A 1 124 ? -10.453 8.085 1.032 1.00 88.88 124 LEU A O 1
ATOM 976 N N . THR A 1 125 ? -11.358 6.144 0.366 1.00 85.44 125 THR A N 1
ATOM 977 C CA . THR A 1 125 ? -12.124 6.722 -0.755 1.00 85.44 125 THR A CA 1
ATOM 978 C C . THR A 1 125 ? -13.454 7.331 -0.316 1.00 85.44 125 THR A C 1
ATOM 980 O O . THR A 1 125 ? -13.933 8.274 -0.948 1.00 85.44 125 THR A O 1
ATOM 983 N N . ALA A 1 126 ? -14.023 6.840 0.788 1.00 83.56 126 ALA A N 1
ATOM 984 C CA . ALA A 1 126 ? -15.220 7.384 1.426 1.00 83.56 126 ALA A CA 1
ATOM 985 C C . ALA A 1 126 ? -14.954 8.678 2.213 1.00 83.56 126 ALA A C 1
ATOM 987 O O . ALA A 1 126 ? -15.905 9.337 2.645 1.00 83.56 126 ALA A O 1
ATOM 988 N N . ALA A 1 127 ? -13.683 9.051 2.411 1.00 74.31 127 ALA A N 1
ATOM 989 C CA . ALA A 1 127 ? -13.291 10.303 3.038 1.00 74.31 127 ALA A CA 1
ATOM 990 C C . ALA A 1 127 ? -13.823 11.488 2.215 1.00 74.31 127 ALA A C 1
ATOM 992 O O . ALA A 1 127 ? -13.194 11.947 1.265 1.00 74.31 127 ALA A O 1
ATOM 993 N N . LYS A 1 128 ? -15.024 11.960 2.570 1.00 63.84 128 LYS A N 1
ATOM 994 C CA . LYS A 1 128 ? -15.662 13.107 1.928 1.00 63.84 128 LYS A CA 1
ATOM 995 C C . LYS A 1 128 ? -14.754 14.319 2.060 1.00 63.84 128 LYS A C 1
ATOM 997 O O . LYS A 1 128 ? -14.532 14.808 3.171 1.00 63.84 128 LYS A O 1
ATOM 1002 N N . ASP A 1 129 ? -14.345 14.870 0.925 1.00 56.75 129 ASP A N 1
ATOM 1003 C CA . ASP A 1 129 ? -14.037 16.288 0.882 1.00 56.75 129 ASP A CA 1
ATOM 1004 C C . ASP A 1 129 ? -15.338 17.011 1.238 1.00 56.75 129 ASP A C 1
ATOM 1006 O O . ASP A 1 129 ? -16.330 16.927 0.510 1.00 56.75 129 ASP A O 1
ATOM 1010 N N . ARG A 1 130 ? -15.376 17.675 2.401 1.00 54.03 130 ARG A N 1
ATOM 1011 C CA . ARG A 1 130 ? -16.580 18.343 2.941 1.00 54.03 130 ARG A CA 1
ATOM 1012 C C . ARG A 1 130 ? -17.177 19.395 1.988 1.00 54.03 130 ARG A C 1
ATOM 1014 O O . ARG A 1 130 ? -18.231 19.941 2.286 1.00 54.03 130 ARG A O 1
ATOM 1021 N N . GLN A 1 131 ? -16.509 19.684 0.872 1.00 52.03 131 GLN A N 1
ATOM 1022 C CA . GLN A 1 131 ? -16.857 20.713 -0.099 1.00 52.03 131 GLN A CA 1
ATOM 1023 C C . GLN A 1 131 ? -17.475 20.184 -1.409 1.00 52.03 131 GLN A C 1
ATOM 1025 O O . GLN A 1 131 ? -17.999 20.993 -2.170 1.00 52.03 131 GLN A O 1
ATOM 1030 N N . ALA A 1 132 ? -17.476 18.872 -1.691 1.00 51.53 132 ALA A N 1
ATOM 1031 C CA . ALA A 1 132 ? -17.964 18.346 -2.972 1.00 51.53 132 ALA A CA 1
ATOM 1032 C C . ALA A 1 132 ? -19.289 17.572 -2.829 1.00 51.53 132 ALA A C 1
ATOM 1034 O O . ALA A 1 132 ? -19.356 16.515 -2.207 1.00 51.53 132 ALA A O 1
ATOM 1035 N N . PHE A 1 133 ? -20.350 18.076 -3.465 1.00 51.19 133 PHE A N 1
ATOM 1036 C CA . PHE A 1 133 ? -21.693 17.476 -3.534 1.00 51.19 133 PHE A CA 1
ATOM 1037 C C . PHE A 1 133 ? -21.775 16.159 -4.336 1.00 51.19 133 PHE A C 1
ATOM 1039 O O . PHE A 1 133 ? -22.869 15.651 -4.575 1.00 51.19 133 PHE A O 1
ATOM 1046 N N . SER A 1 134 ? -20.655 15.578 -4.766 1.00 56.62 134 SER A N 1
ATOM 1047 C CA . SER A 1 134 ? -20.656 14.294 -5.463 1.00 56.62 134 SER A CA 1
ATOM 1048 C C . SER A 1 134 ? -20.589 13.149 -4.455 1.00 56.62 134 SER A C 1
ATOM 1050 O O . SER A 1 134 ? -19.568 12.938 -3.809 1.00 56.62 134 SER A O 1
ATOM 1052 N N . SER A 1 135 ? -21.649 12.349 -4.373 1.00 63.38 135 SER A N 1
ATOM 1053 C CA . SER A 1 135 ? -21.697 11.062 -3.660 1.00 63.38 135 SER A CA 1
ATOM 1054 C C . SER A 1 135 ? -20.767 9.982 -4.244 1.00 63.38 135 SER A C 1
ATOM 1056 O O . SER A 1 135 ? -20.881 8.814 -3.887 1.00 63.38 135 SER A O 1
ATOM 1058 N N . ILE A 1 136 ? -19.870 10.349 -5.163 1.00 66.88 136 ILE A N 1
ATOM 1059 C CA . ILE A 1 136 ? -19.014 9.430 -5.907 1.00 66.88 136 ILE A CA 1
ATOM 1060 C C . ILE A 1 136 ? -17.664 9.333 -5.180 1.00 66.88 136 ILE A C 1
ATOM 1062 O O . ILE A 1 136 ? -17.002 10.362 -5.022 1.00 66.88 136 ILE A O 1
ATOM 1066 N N . PRO A 1 137 ? -17.234 8.129 -4.757 1.00 71.19 137 PRO A N 1
ATOM 1067 C CA . PRO A 1 137 ? -15.908 7.918 -4.185 1.00 71.19 137 PRO A CA 1
ATOM 1068 C C . PRO A 1 137 ? -14.807 8.405 -5.134 1.00 71.19 137 PRO A C 1
ATOM 1070 O O . PRO A 1 137 ? -14.816 8.092 -6.327 1.00 71.19 137 PRO A O 1
ATOM 1073 N N . THR A 1 138 ? -13.841 9.162 -4.611 1.00 77.88 138 THR A N 1
ATOM 1074 C CA . THR A 1 138 ? -12.688 9.621 -5.398 1.00 77.88 138 THR A CA 1
ATOM 1075 C C . THR A 1 138 ? -11.589 8.556 -5.390 1.00 77.88 138 THR A C 1
ATOM 1077 O O . THR A 1 138 ? -11.200 8.103 -4.314 1.00 77.88 138 THR A O 1
ATOM 1080 N N . PRO A 1 139 ? -11.036 8.147 -6.548 1.00 82.12 139 PRO A N 1
ATOM 1081 C CA . PRO A 1 139 ? -9.933 7.187 -6.586 1.00 82.12 139 PRO A CA 1
ATOM 1082 C C . PRO A 1 139 ? -8.573 7.813 -6.257 1.00 82.12 139 PRO A C 1
ATOM 1084 O O . PRO A 1 139 ? -7.575 7.101 -6.114 1.00 82.12 139 PRO A O 1
ATOM 1087 N N . LEU A 1 140 ? -8.516 9.142 -6.128 1.00 86.81 140 LEU A N 1
ATOM 1088 C CA . LEU A 1 140 ? -7.280 9.886 -5.919 1.00 86.81 140 LEU A CA 1
ATOM 1089 C C . LEU A 1 140 ? -6.482 9.429 -4.680 1.00 86.81 140 LEU A C 1
ATOM 1091 O O . LEU A 1 140 ? -5.273 9.252 -4.826 1.00 86.81 140 LEU A O 1
ATOM 1095 N N . PRO A 1 141 ? -7.084 9.166 -3.501 1.00 90.12 141 PRO A N 1
ATOM 1096 C CA . PRO A 1 141 ? -6.337 8.709 -2.326 1.00 90.12 141 PRO A CA 1
ATOM 1097 C C . PRO A 1 141 ? -5.621 7.371 -2.551 1.00 90.12 141 PRO A C 1
ATOM 1099 O O . PRO A 1 141 ? -4.507 7.171 -2.069 1.00 90.12 141 PRO A O 1
ATOM 1102 N N . ILE A 1 142 ? -6.227 6.467 -3.325 1.00 91.25 142 ILE A N 1
ATOM 1103 C CA . ILE A 1 142 ? -5.639 5.161 -3.647 1.00 91.25 142 ILE A CA 1
ATOM 1104 C C . ILE A 1 142 ? -4.465 5.330 -4.612 1.00 91.25 142 ILE A C 1
ATOM 1106 O O . ILE A 1 142 ? -3.401 4.750 -4.396 1.00 91.25 142 ILE A O 1
ATOM 1110 N N . MET A 1 143 ? -4.621 6.182 -5.628 1.00 91.81 143 MET A N 1
ATOM 1111 C CA . MET A 1 143 ? -3.530 6.519 -6.546 1.00 91.81 143 MET A CA 1
ATOM 1112 C C . MET A 1 143 ? -2.357 7.186 -5.809 1.00 91.81 143 MET A C 1
ATOM 1114 O O . MET A 1 143 ? -1.203 6.812 -6.010 1.00 91.81 143 MET A O 1
ATOM 1118 N N . GLN A 1 144 ? -2.641 8.134 -4.910 1.00 93.94 144 GLN A N 1
ATOM 1119 C CA . GLN A 1 144 ? -1.626 8.792 -4.081 1.00 93.94 144 GLN A CA 1
ATOM 1120 C C . GLN A 1 144 ? -0.872 7.793 -3.199 1.00 93.94 144 GLN A C 1
ATOM 1122 O O . GLN A 1 144 ? 0.350 7.885 -3.082 1.00 93.94 144 GLN A O 1
ATOM 1127 N N . ARG A 1 145 ? -1.572 6.813 -2.615 1.00 96.19 145 ARG A N 1
ATOM 1128 C CA . ARG A 1 145 ? -0.931 5.727 -1.865 1.00 96.19 145 ARG A CA 1
ATOM 1129 C C . ARG A 1 145 ? -0.011 4.897 -2.762 1.00 96.19 145 ARG A C 1
ATOM 1131 O O . ARG A 1 145 ? 1.153 4.723 -2.420 1.00 96.19 145 ARG A O 1
ATOM 1138 N N . ALA A 1 146 ? -0.496 4.413 -3.907 1.00 96.94 146 ALA A N 1
ATOM 1139 C CA . ALA A 1 146 ? 0.313 3.607 -4.828 1.00 96.94 146 ALA A CA 1
ATOM 1140 C C . ALA A 1 146 ? 1.583 4.349 -5.285 1.00 96.94 146 ALA A C 1
ATOM 1142 O O . ALA A 1 146 ? 2.664 3.760 -5.373 1.00 96.94 146 ALA A O 1
ATOM 1143 N N . TRP A 1 147 ? 1.460 5.658 -5.512 1.00 96.94 147 TRP A N 1
ATOM 1144 C CA . TRP A 1 147 ? 2.582 6.534 -5.830 1.00 96.94 147 TRP A CA 1
ATOM 1145 C C . TRP A 1 147 ? 3.617 6.576 -4.699 1.00 96.94 147 TRP A C 1
ATOM 1147 O O . TRP A 1 147 ? 4.802 6.375 -4.948 1.00 96.94 147 TRP A O 1
ATOM 1157 N N . GLN A 1 148 ? 3.182 6.754 -3.447 1.00 97.31 148 GLN A N 1
ATOM 1158 C CA . GLN A 1 148 ? 4.072 6.751 -2.277 1.00 97.31 148 GLN A CA 1
ATOM 1159 C C . GLN A 1 148 ? 4.795 5.412 -2.083 1.00 97.31 148 GLN A C 1
ATOM 1161 O O . GLN A 1 148 ? 5.986 5.401 -1.782 1.00 97.31 148 GLN A O 1
ATOM 1166 N N . VAL A 1 149 ? 4.100 4.285 -2.276 1.00 98.25 149 VAL A N 1
ATOM 1167 C CA . VAL A 1 149 ? 4.718 2.948 -2.201 1.00 98.25 149 VAL A CA 1
ATOM 1168 C C . VAL A 1 149 ? 5.799 2.794 -3.270 1.00 98.25 149 VAL A C 1
ATOM 1170 O O . VAL A 1 149 ? 6.895 2.311 -2.990 1.00 98.25 149 VAL A O 1
ATOM 1173 N N . THR A 1 150 ? 5.507 3.248 -4.487 1.00 97.69 150 THR A N 1
ATOM 1174 C CA . THR A 1 150 ? 6.451 3.191 -5.606 1.00 97.69 150 THR A CA 1
ATOM 1175 C C . THR A 1 150 ? 7.666 4.078 -5.359 1.00 97.69 150 THR A C 1
ATOM 1177 O O . THR A 1 150 ? 8.791 3.645 -5.591 1.00 97.69 150 THR A O 1
ATOM 1180 N N . ASP A 1 151 ? 7.470 5.283 -4.828 1.00 96.75 151 ASP A N 1
ATOM 1181 C CA . ASP A 1 151 ? 8.560 6.193 -4.464 1.00 96.75 151 ASP A CA 1
ATOM 1182 C C . ASP A 1 151 ? 9.505 5.600 -3.433 1.00 96.75 151 ASP A C 1
ATOM 1184 O O . ASP A 1 151 ? 10.724 5.681 -3.586 1.00 96.75 151 ASP A O 1
ATOM 1188 N N . GLU A 1 152 ? 8.944 4.994 -2.390 1.00 97.62 152 GLU A N 1
ATOM 1189 C CA . GLU A 1 152 ? 9.725 4.347 -1.346 1.00 97.62 152 GLU A CA 1
ATOM 1190 C C . GLU A 1 152 ? 10.517 3.164 -1.926 1.00 97.62 152 GLU A C 1
ATOM 1192 O O . GLU A 1 152 ? 11.704 3.017 -1.640 1.00 97.62 152 GLU A O 1
ATOM 1197 N N . ALA A 1 153 ? 9.913 2.371 -2.818 1.00 97.38 153 ALA A N 1
ATOM 1198 C CA . ALA A 1 153 ? 10.610 1.290 -3.514 1.00 97.38 153 ALA A CA 1
ATOM 1199 C C . ALA A 1 153 ? 11.754 1.810 -4.410 1.00 97.38 153 ALA A C 1
ATOM 1201 O O . ALA A 1 153 ? 12.857 1.262 -4.378 1.00 97.38 153 ALA A O 1
ATOM 1202 N N . ILE A 1 154 ? 11.531 2.897 -5.161 1.00 95.75 154 ILE A N 1
ATOM 1203 C CA . ILE A 1 154 ? 12.557 3.589 -5.967 1.00 95.75 154 ILE A CA 1
ATOM 1204 C C . ILE A 1 154 ? 13.703 4.081 -5.077 1.00 95.75 154 ILE A C 1
ATOM 1206 O O . ILE A 1 154 ? 14.879 3.897 -5.413 1.00 95.75 154 ILE A O 1
ATOM 1210 N N . HIS A 1 155 ? 13.369 4.674 -3.930 1.00 94.62 155 HIS A N 1
ATOM 1211 C CA . HIS A 1 155 ? 14.343 5.151 -2.957 1.00 94.62 155 HIS A CA 1
ATOM 1212 C C . HIS A 1 155 ? 15.188 4.001 -2.388 1.00 94.62 155 HIS A C 1
ATOM 1214 O O . HIS A 1 155 ? 16.418 4.087 -2.389 1.00 94.62 155 HIS A O 1
ATOM 1220 N N . MET A 1 156 ? 14.552 2.898 -1.979 1.00 94.50 156 MET A N 1
ATOM 1221 C CA . MET A 1 156 ? 15.229 1.699 -1.468 1.00 94.50 156 MET A CA 1
ATOM 1222 C C . MET A 1 156 ? 16.135 1.038 -2.516 1.00 94.50 156 MET A C 1
ATOM 1224 O O . MET A 1 156 ? 17.235 0.597 -2.182 1.00 94.50 156 MET A O 1
ATOM 1228 N N . ALA A 1 157 ? 15.719 1.024 -3.785 1.00 93.50 157 ALA A N 1
ATOM 1229 C CA . ALA A 1 157 ? 16.528 0.543 -4.906 1.00 93.50 157 ALA A CA 1
ATOM 1230 C C . ALA A 1 157 ? 17.662 1.508 -5.307 1.00 93.50 157 ALA A C 1
ATOM 1232 O O . ALA A 1 157 ? 18.421 1.224 -6.233 1.00 93.50 157 ALA A O 1
ATOM 1233 N N . LYS A 1 158 ? 17.781 2.667 -4.638 1.00 91.56 158 LYS A N 1
ATOM 1234 C CA . LYS A 1 158 ? 18.760 3.728 -4.935 1.00 91.56 158 LYS A CA 1
ATOM 1235 C C . LYS A 1 158 ? 18.735 4.169 -6.402 1.00 91.56 158 LYS A C 1
ATOM 1237 O O . LYS A 1 158 ? 19.751 4.622 -6.940 1.00 91.56 158 LYS A O 1
ATOM 1242 N N . TRP A 1 159 ? 17.581 4.058 -7.054 1.00 90.94 159 TRP A N 1
ATOM 1243 C CA . TRP A 1 159 ? 17.460 4.394 -8.460 1.00 90.94 159 TRP A CA 1
ATOM 1244 C C . TRP A 1 159 ? 17.384 5.913 -8.629 1.00 90.94 159 TRP A C 1
ATOM 1246 O O . TRP A 1 159 ? 16.393 6.552 -8.281 1.00 90.94 159 TRP A O 1
ATOM 1256 N N . LYS A 1 160 ? 18.459 6.506 -9.154 1.00 84.88 160 LYS A N 1
ATOM 1257 C CA . LYS A 1 160 ? 18.523 7.952 -9.427 1.00 84.88 160 LYS A CA 1
ATOM 1258 C C . LYS A 1 160 ? 17.885 8.313 -10.770 1.00 84.88 160 LYS A C 1
ATOM 1260 O O . LYS A 1 160 ? 17.405 9.431 -10.927 1.00 84.88 160 LYS A O 1
ATOM 1265 N N . GLY A 1 161 ? 17.862 7.355 -11.701 1.00 80.25 161 GLY A N 1
ATOM 1266 C CA . GLY A 1 161 ? 17.437 7.538 -13.083 1.00 80.25 161 GLY A CA 1
ATOM 1267 C C . GLY A 1 161 ? 18.222 8.617 -13.826 1.00 80.25 161 GLY A C 1
ATOM 1268 O O . GLY A 1 161 ? 19.102 9.294 -13.287 1.00 80.25 161 GLY A O 1
ATOM 1269 N N . ARG A 1 162 ? 17.874 8.804 -15.098 1.00 79.69 162 ARG A N 1
ATOM 1270 C CA . ARG A 1 162 ? 18.283 9.985 -15.859 1.00 79.69 162 ARG A CA 1
ATOM 1271 C C . ARG A 1 162 ? 17.340 11.130 -15.506 1.00 79.69 162 ARG A C 1
ATOM 1273 O O . ARG A 1 162 ? 16.128 10.986 -15.638 1.00 79.69 162 ARG A O 1
ATOM 1280 N N . LEU A 1 163 ? 17.889 12.258 -15.059 1.00 75.19 163 LEU A N 1
ATOM 1281 C CA . LEU A 1 163 ? 17.107 13.474 -14.823 1.00 75.19 163 LEU A CA 1
ATOM 1282 C C . LEU A 1 163 ? 16.371 13.856 -16.118 1.00 75.19 163 LEU A C 1
ATOM 1284 O O . LEU A 1 163 ? 17.013 14.036 -17.151 1.00 75.19 163 LEU A O 1
ATOM 1288 N N . GLY A 1 164 ? 15.039 13.949 -16.075 1.00 82.19 164 GLY A N 1
ATOM 1289 C CA . GLY A 1 164 ? 14.224 14.298 -17.242 1.00 82.19 164 GLY A CA 1
ATOM 1290 C C . GLY A 1 164 ? 12.845 13.637 -17.269 1.00 82.19 164 GLY A C 1
ATOM 1291 O O . GLY A 1 164 ? 12.403 13.019 -16.299 1.00 82.19 164 GLY A O 1
ATOM 1292 N N . THR A 1 165 ? 12.163 13.766 -18.407 1.00 84.81 165 THR A N 1
ATOM 1293 C CA . THR A 1 165 ? 10.822 13.208 -18.672 1.00 84.81 165 THR A CA 1
ATOM 1294 C C . THR A 1 165 ? 10.771 11.686 -18.558 1.00 84.81 165 THR A C 1
ATOM 1296 O O . THR A 1 165 ? 9.753 11.126 -18.143 1.00 84.81 165 THR A O 1
ATOM 1299 N N . ASP A 1 166 ? 11.879 11.012 -18.863 1.00 82.50 166 ASP A N 1
ATOM 1300 C CA . ASP A 1 166 ? 11.988 9.555 -18.786 1.00 82.50 166 ASP A CA 1
ATOM 1301 C C . ASP A 1 166 ? 11.792 9.058 -17.351 1.00 82.50 166 ASP A C 1
ATOM 1303 O O . ASP A 1 166 ? 11.048 8.103 -17.119 1.00 82.50 166 ASP A O 1
ATOM 1307 N N . TRP A 1 167 ? 12.371 9.749 -16.363 1.00 86.19 167 TRP A N 1
ATOM 1308 C CA . TRP A 1 167 ? 12.215 9.388 -14.954 1.00 86.19 167 TRP A CA 1
ATOM 1309 C C . TRP A 1 167 ? 10.746 9.407 -14.515 1.00 86.19 167 TRP A C 1
ATOM 1311 O O . TRP A 1 167 ? 10.253 8.435 -13.941 1.00 86.19 167 TRP A O 1
ATOM 1321 N N . TYR A 1 168 ? 10.014 10.472 -14.859 1.00 87.75 168 TYR A N 1
ATOM 1322 C CA . TYR A 1 168 ? 8.583 10.583 -14.559 1.00 87.75 168 TYR A CA 1
ATOM 1323 C C . TYR A 1 168 ? 7.751 9.527 -15.289 1.00 87.75 168 TYR A C 1
ATOM 1325 O O . TYR A 1 168 ? 6.800 8.991 -14.716 1.00 87.75 168 TYR A O 1
ATOM 1333 N N . THR A 1 169 ? 8.124 9.196 -16.526 1.00 89.19 169 THR A N 1
ATOM 1334 C CA . THR A 1 169 ? 7.444 8.173 -17.331 1.00 89.19 169 THR A CA 1
ATOM 1335 C C . THR A 1 169 ? 7.566 6.802 -16.675 1.00 89.19 169 THR A C 1
ATOM 1337 O O . THR A 1 169 ? 6.568 6.113 -16.462 1.00 89.19 169 THR A O 1
ATOM 1340 N N . HIS A 1 170 ? 8.780 6.417 -16.286 1.00 90.06 170 HIS A N 1
ATOM 1341 C CA . HIS A 1 170 ? 9.029 5.153 -15.601 1.00 90.06 170 HIS A CA 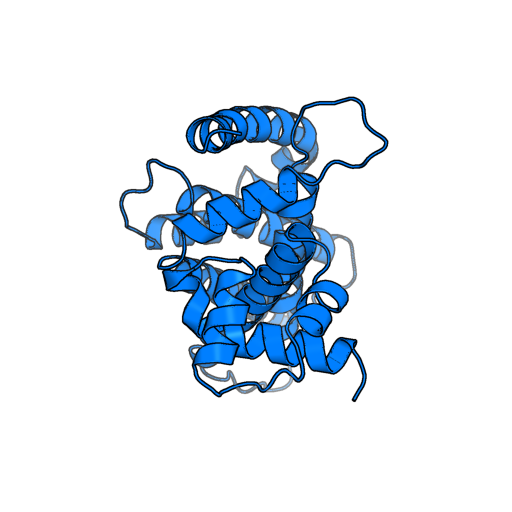1
ATOM 1342 C C . HIS A 1 170 ? 8.364 5.090 -14.222 1.00 90.06 170 HIS A C 1
ATOM 1344 O O . HIS A 1 170 ? 7.731 4.084 -13.906 1.00 90.06 170 HIS A O 1
ATOM 1350 N N . ARG A 1 171 ? 8.457 6.160 -13.424 1.00 92.69 171 ARG A N 1
ATOM 1351 C CA . ARG A 1 171 ? 7.803 6.256 -12.111 1.00 92.69 171 ARG A CA 1
ATOM 1352 C C . ARG A 1 171 ? 6.291 6.089 -12.230 1.00 92.69 171 ARG A C 1
ATOM 1354 O O . ARG A 1 171 ? 5.715 5.248 -11.552 1.00 92.69 171 ARG A O 1
ATOM 1361 N N . THR A 1 172 ? 5.662 6.816 -13.152 1.00 92.25 172 THR A N 1
ATOM 1362 C CA . THR A 1 172 ? 4.215 6.717 -13.409 1.00 92.25 172 THR A CA 1
ATOM 1363 C C . THR A 1 172 ? 3.829 5.309 -13.859 1.00 92.25 172 THR A C 1
ATOM 1365 O O . THR A 1 172 ? 2.838 4.754 -13.385 1.00 92.25 172 THR A O 1
ATOM 1368 N N . ARG A 1 173 ? 4.634 4.689 -14.731 1.00 92.50 173 ARG A N 1
ATOM 1369 C CA . ARG A 1 173 ? 4.401 3.319 -15.198 1.00 92.50 173 ARG A CA 1
ATOM 1370 C C . ARG A 1 173 ? 4.486 2.300 -14.062 1.00 92.50 173 ARG A C 1
ATOM 1372 O O . ARG A 1 173 ? 3.605 1.453 -13.967 1.00 92.50 173 ARG A O 1
ATOM 1379 N N . LEU A 1 174 ? 5.500 2.390 -13.202 1.00 95.19 174 LEU A N 1
ATOM 1380 C CA . LEU A 1 174 ? 5.652 1.513 -12.036 1.00 95.19 174 LEU A CA 1
ATOM 1381 C C . LEU A 1 174 ? 4.496 1.695 -11.045 1.00 95.19 174 LEU A C 1
ATOM 1383 O O . LEU A 1 174 ? 3.921 0.699 -10.610 1.00 95.19 174 LEU A O 1
ATOM 1387 N N . THR A 1 175 ? 4.092 2.940 -10.778 1.00 95.56 175 THR A N 1
ATOM 1388 C CA . THR A 1 175 ? 2.933 3.250 -9.929 1.00 95.56 175 THR A CA 1
ATOM 1389 C C . THR A 1 175 ? 1.658 2.612 -10.466 1.00 95.56 175 THR A C 1
ATOM 1391 O O . THR A 1 175 ? 0.950 1.927 -9.729 1.00 95.56 175 THR A O 1
ATOM 1394 N N . ASN A 1 176 ? 1.377 2.780 -11.761 1.00 93.25 176 ASN A N 1
ATOM 1395 C CA . ASN A 1 176 ? 0.198 2.189 -12.390 1.00 93.25 176 ASN A CA 1
ATOM 1396 C C . ASN A 1 176 ? 0.269 0.659 -12.404 1.00 93.25 176 ASN A C 1
ATOM 1398 O O . ASN A 1 176 ? -0.728 -0.002 -12.122 1.00 93.25 176 ASN A O 1
ATOM 1402 N N . ALA A 1 177 ? 1.438 0.087 -12.699 1.00 94.69 177 ALA A N 1
ATOM 1403 C CA . ALA A 1 177 ? 1.641 -1.356 -12.693 1.00 94.69 177 ALA A CA 1
ATOM 1404 C C . ALA A 1 177 ? 1.387 -1.957 -11.302 1.00 94.69 177 ALA A C 1
ATOM 1406 O O . ALA A 1 177 ? 0.683 -2.962 -11.194 1.00 94.69 177 ALA A O 1
ATOM 1407 N N . PHE A 1 178 ? 1.903 -1.319 -10.247 1.00 97.50 178 PHE A N 1
ATOM 1408 C CA . PHE A 1 178 ? 1.652 -1.711 -8.861 1.00 97.50 178 PHE A CA 1
ATOM 1409 C C . PHE A 1 178 ? 0.178 -1.585 -8.497 1.00 97.50 178 PHE A C 1
ATOM 1411 O O . PHE A 1 178 ? -0.405 -2.552 -8.012 1.00 97.50 178 PHE A O 1
ATOM 1418 N N . LEU A 1 179 ? -0.442 -0.442 -8.797 1.00 95.50 179 LEU A N 1
ATOM 1419 C CA . LEU A 1 179 ? -1.856 -0.221 -8.524 1.00 95.50 179 LEU A CA 1
ATOM 1420 C C . LEU A 1 179 ? -2.732 -1.284 -9.201 1.00 95.50 179 LEU A C 1
ATOM 1422 O O . LEU A 1 179 ? -3.569 -1.889 -8.542 1.00 95.50 179 LEU A O 1
ATOM 1426 N N . MET A 1 180 ? -2.532 -1.561 -10.493 1.00 92.94 180 MET A N 1
ATOM 1427 C CA . MET A 1 180 ? -3.330 -2.570 -11.203 1.00 92.94 180 MET A CA 1
ATOM 1428 C C . MET A 1 180 ? -3.111 -3.978 -10.652 1.00 92.94 180 MET A C 1
ATOM 1430 O O . MET A 1 180 ? -4.064 -4.744 -10.530 1.00 92.94 180 MET A O 1
ATOM 1434 N N . ALA A 1 181 ? -1.871 -4.327 -10.313 1.00 95.94 181 ALA A N 1
ATOM 1435 C CA . ALA A 1 181 ? -1.558 -5.620 -9.721 1.00 95.94 181 ALA A CA 1
ATOM 1436 C C . ALA A 1 181 ? -2.174 -5.787 -8.325 1.00 95.94 181 ALA A C 1
ATOM 1438 O O . ALA A 1 181 ? -2.676 -6.862 -7.997 1.00 95.94 181 ALA A O 1
ATOM 1439 N N . GLU A 1 182 ? -2.181 -4.728 -7.515 1.00 96.56 182 GLU A N 1
ATOM 1440 C CA . GLU A 1 182 ? -2.839 -4.732 -6.211 1.00 96.56 182 GLU A CA 1
ATOM 1441 C C . GLU A 1 182 ? -4.357 -4.835 -6.374 1.00 96.56 182 GLU A C 1
ATOM 1443 O O . GLU A 1 182 ? -4.978 -5.681 -5.747 1.00 96.56 182 GLU A O 1
ATOM 1448 N N . LEU A 1 183 ? -4.968 -4.082 -7.289 1.00 93.00 183 LEU A N 1
ATOM 1449 C CA . LEU A 1 183 ? -6.402 -4.209 -7.570 1.00 93.00 183 LEU A CA 1
ATOM 1450 C C . LEU A 1 183 ? -6.778 -5.609 -8.069 1.00 93.00 183 LEU A C 1
ATOM 1452 O O . LEU A 1 183 ? -7.805 -6.142 -7.660 1.00 93.00 183 LEU A O 1
ATOM 1456 N N . HIS A 1 184 ? -5.938 -6.230 -8.902 1.00 93.56 184 HIS A N 1
ATOM 1457 C CA . HIS A 1 184 ? -6.115 -7.624 -9.309 1.00 93.56 184 HIS A CA 1
ATOM 1458 C C . HIS A 1 184 ? -6.070 -8.575 -8.103 1.00 93.56 184 HIS A C 1
ATOM 1460 O O . HIS A 1 184 ? -6.923 -9.449 -7.986 1.00 93.56 184 HIS A O 1
ATOM 1466 N N . LEU A 1 185 ? -5.120 -8.373 -7.178 1.00 95.00 185 LEU A N 1
ATOM 1467 C CA . LEU A 1 185 ? -5.031 -9.132 -5.924 1.00 95.00 185 LEU A CA 1
ATOM 1468 C C . LEU A 1 185 ? -6.274 -8.943 -5.040 1.00 95.00 185 LEU A C 1
ATOM 1470 O O . LEU A 1 185 ? -6.714 -9.885 -4.387 1.00 95.00 185 LEU A O 1
ATOM 1474 N N . LEU A 1 186 ? -6.830 -7.732 -4.994 1.00 94.12 186 LEU A N 1
ATOM 1475 C CA . LEU A 1 186 ? -7.971 -7.398 -4.143 1.00 94.12 186 LEU A CA 1
ATOM 1476 C C . LEU A 1 186 ? -9.329 -7.771 -4.770 1.00 94.12 186 LEU A C 1
ATOM 1478 O O . LEU A 1 186 ? -10.308 -7.902 -4.036 1.00 94.12 186 LEU A O 1
ATOM 1482 N N . SER A 1 187 ? -9.392 -7.990 -6.087 1.00 90.75 187 SER A N 1
ATOM 1483 C CA . SER A 1 187 ? -10.616 -8.320 -6.835 1.00 90.75 187 SER A CA 1
ATOM 1484 C C . SER A 1 187 ? -11.376 -9.507 -6.234 1.00 90.75 187 SER A C 1
ATOM 1486 O O . SER A 1 187 ? -10.724 -10.502 -5.923 1.00 90.75 187 SER A O 1
ATOM 1488 N N . PRO A 1 188 ? -12.719 -9.472 -6.101 1.00 87.62 188 PRO A N 1
ATOM 1489 C CA . PRO A 1 188 ? -13.520 -10.579 -5.563 1.00 87.62 188 PRO A CA 1
ATOM 1490 C C . PRO A 1 188 ? -13.213 -11.941 -6.199 1.00 87.62 188 PRO A C 1
ATOM 1492 O O . PRO A 1 188 ? -13.088 -12.925 -5.475 1.00 87.62 188 PRO A O 1
ATOM 1495 N N . ASP A 1 189 ? -12.981 -11.963 -7.515 1.00 86.50 189 ASP A N 1
ATOM 1496 C CA . ASP A 1 189 ? -12.734 -13.171 -8.317 1.00 86.50 189 ASP A CA 1
ATOM 1497 C C . ASP A 1 189 ? -11.310 -13.742 -8.183 1.00 86.50 189 ASP A C 1
ATOM 1499 O O . ASP A 1 189 ? -10.929 -14.671 -8.899 1.00 86.50 189 ASP A O 1
ATOM 1503 N N . PHE A 1 190 ? -10.483 -13.184 -7.298 1.00 88.00 190 PHE A N 1
ATOM 1504 C CA . PHE A 1 190 ? -9.117 -13.647 -7.089 1.00 88.00 190 PHE A CA 1
ATOM 1505 C C . PHE A 1 190 ? -9.085 -15.096 -6.564 1.00 88.00 190 PHE A C 1
ATOM 1507 O O . PHE A 1 190 ? -9.522 -15.381 -5.450 1.00 88.00 190 PHE A O 1
ATOM 1514 N N . GLN A 1 191 ? -8.505 -16.006 -7.353 1.00 87.31 191 GLN A N 1
ATOM 1515 C CA . GLN A 1 191 ? -8.498 -17.459 -7.107 1.00 87.31 191 GLN A CA 1
ATOM 1516 C C . GLN A 1 191 ? -7.375 -17.947 -6.169 1.00 87.31 191 GLN A C 1
ATOM 1518 O O . GLN A 1 191 ? -7.074 -19.136 -6.122 1.00 87.31 191 GLN A O 1
ATOM 1523 N N . GLY A 1 192 ? -6.722 -17.047 -5.430 1.00 84.38 192 GLY A N 1
ATOM 1524 C CA . GLY A 1 192 ? -5.690 -17.401 -4.446 1.00 84.38 192 GLY A CA 1
ATOM 1525 C C . GLY A 1 192 ? -4.250 -17.434 -4.974 1.00 84.38 192 GLY A C 1
ATOM 1526 O O . GLY A 1 192 ? -3.322 -17.424 -4.169 1.00 84.38 192 GLY A O 1
ATOM 1527 N N . ASP A 1 193 ? -4.027 -17.409 -6.292 1.00 93.19 193 ASP A N 1
ATOM 1528 C CA . ASP A 1 193 ? -2.673 -17.386 -6.859 1.00 93.19 193 ASP A CA 1
ATOM 1529 C C . ASP A 1 193 ? -2.119 -15.956 -6.981 1.00 93.19 193 ASP A C 1
ATOM 1531 O O . ASP A 1 193 ? -2.304 -15.250 -7.978 1.00 93.19 193 ASP A O 1
ATOM 1535 N N . ALA A 1 194 ? -1.387 -15.525 -5.953 1.00 94.06 194 ALA A N 1
ATOM 1536 C CA . ALA A 1 194 ? -0.783 -14.195 -5.906 1.00 94.06 194 ALA A CA 1
ATOM 1537 C C . ALA A 1 194 ? 0.295 -13.978 -6.982 1.00 94.06 194 ALA A C 1
ATOM 1539 O O . ALA A 1 194 ? 0.595 -12.829 -7.332 1.00 94.06 194 ALA A O 1
ATOM 1540 N N . HIS A 1 195 ? 0.845 -15.051 -7.566 1.00 94.81 195 HIS A N 1
ATOM 1541 C CA . HIS A 1 195 ? 1.802 -14.929 -8.662 1.00 94.81 195 HIS A CA 1
ATOM 1542 C C . HIS A 1 195 ? 1.160 -14.355 -9.927 1.00 94.81 195 HIS A C 1
ATOM 1544 O O . HIS A 1 195 ? 1.858 -13.697 -10.703 1.00 94.81 195 HIS A O 1
ATOM 1550 N N . GLN A 1 196 ? -0.157 -14.498 -10.108 1.00 94.50 196 GLN A N 1
ATOM 1551 C CA . GLN A 1 196 ? -0.877 -13.853 -11.209 1.00 94.50 196 GLN A CA 1
ATOM 1552 C C . GLN A 1 196 ? -0.839 -12.327 -11.080 1.00 94.50 196 GLN A C 1
ATOM 1554 O O . GLN A 1 196 ? -0.522 -11.634 -12.047 1.00 94.50 196 GLN A O 1
ATOM 1559 N N . SER A 1 197 ? -1.052 -11.792 -9.874 1.00 95.44 197 SER A N 1
ATOM 1560 C CA . SER A 1 197 ? -0.929 -10.353 -9.604 1.00 95.44 197 SER A CA 1
ATOM 1561 C C . SER A 1 197 ? 0.505 -9.858 -9.823 1.00 95.44 197 SER A C 1
ATOM 1563 O O . SER A 1 197 ? 0.721 -8.821 -10.450 1.00 95.44 197 SER A O 1
ATOM 1565 N N . VAL A 1 198 ? 1.512 -10.631 -9.403 1.00 96.75 198 VAL A N 1
ATOM 1566 C CA . VAL A 1 198 ? 2.927 -10.320 -9.687 1.00 96.75 198 VAL A CA 1
ATOM 1567 C C . VAL A 1 198 ? 3.222 -10.347 -11.194 1.00 96.75 198 VAL A C 1
ATOM 1569 O O . VAL A 1 198 ? 3.993 -9.525 -11.695 1.00 96.75 198 VAL A O 1
ATOM 1572 N N . HIS A 1 199 ? 2.605 -11.257 -11.946 1.00 95.00 199 HIS A N 1
ATOM 1573 C CA . HIS A 1 199 ? 2.731 -11.297 -13.399 1.00 95.00 199 HIS A CA 1
ATOM 1574 C C . HIS A 1 199 ? 2.100 -10.059 -14.059 1.00 95.00 199 HIS A C 1
ATOM 1576 O O . HIS A 1 199 ? 2.708 -9.484 -14.965 1.00 95.00 199 HIS A O 1
ATOM 1582 N N . VAL A 1 200 ? 0.940 -9.595 -13.574 1.00 93.25 200 VAL A N 1
ATOM 1583 C CA . VAL A 1 200 ? 0.327 -8.322 -14.004 1.00 93.25 200 VAL A CA 1
ATOM 1584 C C . VAL A 1 200 ? 1.286 -7.152 -13.767 1.00 93.25 200 VAL A C 1
ATOM 1586 O O . VAL A 1 200 ? 1.552 -6.401 -14.708 1.00 93.25 200 VAL A O 1
ATOM 1589 N N . LEU A 1 201 ? 1.876 -7.049 -12.569 1.00 95.69 201 LEU A N 1
ATOM 1590 C CA . LEU A 1 201 ? 2.880 -6.026 -12.241 1.00 95.69 201 LEU A CA 1
ATOM 1591 C C . LEU A 1 201 ? 4.030 -6.037 -13.257 1.00 95.69 201 LEU A C 1
ATOM 1593 O O . LEU A 1 201 ? 4.289 -5.030 -13.913 1.00 95.69 201 LEU A O 1
ATOM 1597 N N . ARG A 1 202 ? 4.695 -7.185 -13.432 1.00 94.94 202 ARG A N 1
ATOM 1598 C CA . ARG A 1 202 ? 5.862 -7.318 -14.326 1.00 94.94 202 ARG A CA 1
ATOM 1599 C C . ARG A 1 202 ? 5.519 -7.032 -15.784 1.00 94.94 202 ARG A C 1
ATOM 1601 O O . ARG A 1 202 ? 6.333 -6.473 -16.517 1.00 94.94 202 ARG A O 1
ATOM 1608 N N . ARG A 1 203 ? 4.320 -7.414 -16.228 1.00 92.50 203 ARG A N 1
ATOM 1609 C CA . ARG A 1 203 ? 3.859 -7.150 -17.595 1.00 92.50 203 ARG A CA 1
ATOM 1610 C C . ARG A 1 203 ? 3.669 -5.654 -17.838 1.00 92.50 203 ARG A C 1
ATOM 1612 O O . ARG A 1 203 ? 4.082 -5.171 -18.889 1.00 92.50 203 ARG A O 1
ATOM 1619 N N . LEU A 1 204 ? 3.070 -4.936 -16.888 1.00 91.12 204 LEU A N 1
ATOM 1620 C CA . LEU A 1 204 ? 2.780 -3.501 -17.001 1.00 91.12 204 LEU A CA 1
ATOM 1621 C C . LEU A 1 204 ? 4.000 -2.612 -16.707 1.00 91.12 204 LEU A C 1
ATOM 1623 O O . LEU A 1 204 ? 4.119 -1.528 -17.272 1.00 91.12 204 LEU A O 1
ATOM 1627 N N . ALA A 1 205 ? 4.941 -3.074 -15.881 1.00 92.19 205 ALA A N 1
ATOM 1628 C CA . ALA A 1 205 ? 6.169 -2.344 -15.559 1.00 92.19 205 ALA A CA 1
ATOM 1629 C C . ALA A 1 205 ? 7.132 -2.208 -16.758 1.00 92.19 205 ALA A C 1
ATOM 1631 O O . ALA A 1 205 ? 7.979 -1.306 -16.781 1.00 92.19 205 ALA A O 1
ATOM 1632 N N . ARG A 1 206 ? 6.982 -3.049 -17.792 1.00 88.62 206 ARG A N 1
ATOM 1633 C CA . ARG A 1 206 ? 7.841 -3.052 -18.985 1.00 88.62 206 ARG A CA 1
ATOM 1634 C C . ARG A 1 206 ? 7.443 -1.969 -20.009 1.00 88.62 206 ARG A C 1
ATOM 1636 O O . ARG A 1 206 ? 6.250 -1.758 -20.236 1.00 88.62 206 ARG A O 1
ATOM 1643 N N . PRO A 1 207 ? 8.417 -1.334 -20.701 1.00 77.31 207 PRO A N 1
ATOM 1644 C CA . PRO A 1 207 ? 8.165 -0.231 -21.642 1.00 77.31 207 PRO A CA 1
ATOM 1645 C C . PRO A 1 207 ? 7.298 -0.597 -22.846 1.00 77.31 207 PRO A C 1
ATOM 1647 O O . PRO A 1 207 ? 6.558 0.239 -23.342 1.00 77.31 207 PRO A O 1
ATOM 1650 N N . HIS A 1 208 ? 7.376 -1.847 -23.302 1.00 69.12 208 HIS A N 1
ATOM 1651 C CA . HIS A 1 208 ? 6.675 -2.328 -24.495 1.00 69.12 208 HIS A CA 1
ATOM 1652 C C . HIS A 1 208 ? 5.236 -2.775 -24.210 1.00 69.12 208 HIS A C 1
ATOM 1654 O O . HIS A 1 208 ? 4.595 -3.393 -25.059 1.00 69.12 208 HIS A O 1
ATOM 1660 N N . SER A 1 209 ? 4.720 -2.523 -23.005 1.00 60.91 209 SER A N 1
ATOM 1661 C CA . SER A 1 209 ? 3.313 -2.780 -22.737 1.00 60.91 209 SER A CA 1
ATOM 1662 C C . SER A 1 209 ? 2.474 -1.728 -23.468 1.00 60.91 209 SER A C 1
ATOM 1664 O O . SER A 1 209 ? 2.585 -0.533 -23.214 1.00 60.91 209 SER A O 1
ATOM 1666 N N . VAL A 1 210 ? 1.615 -2.185 -24.383 1.00 58.19 210 VAL A N 1
ATOM 1667 C CA . VAL A 1 210 ? 0.697 -1.348 -25.189 1.00 58.19 210 VAL A CA 1
ATOM 1668 C C . VAL A 1 210 ? -0.174 -0.428 -24.310 1.00 58.19 210 VAL A C 1
ATOM 1670 O O . VAL A 1 210 ? -0.644 0.615 -24.744 1.00 58.19 210 VAL A O 1
ATOM 1673 N N . PHE A 1 211 ? -0.325 -0.785 -23.033 1.00 55.97 211 PHE A N 1
ATOM 1674 C CA . PHE A 1 211 ? -1.060 -0.029 -22.026 1.00 55.97 211 PHE A CA 1
ATOM 1675 C C . PHE A 1 211 ? -0.364 1.254 -21.545 1.00 55.97 211 PHE A C 1
ATOM 1677 O O . PHE A 1 211 ? -1.054 2.159 -21.081 1.00 55.97 211 PHE A O 1
ATOM 1684 N N . GLY A 1 212 ? 0.967 1.360 -21.631 1.00 51.47 212 GLY A N 1
ATOM 1685 C CA . GLY A 1 212 ? 1.721 2.445 -20.988 1.00 51.47 212 GLY A CA 1
ATOM 1686 C C . GLY A 1 212 ? 1.461 3.836 -21.574 1.00 51.47 212 GLY A C 1
ATOM 1687 O O . GLY A 1 212 ? 1.383 4.808 -20.827 1.00 51.47 212 GLY A O 1
ATOM 1688 N N . THR A 1 213 ? 1.291 3.937 -22.892 1.00 54.12 213 THR A N 1
ATOM 1689 C CA . THR A 1 213 ? 1.037 5.210 -23.588 1.00 54.12 213 THR A CA 1
ATOM 1690 C C . THR A 1 213 ? -0.447 5.571 -23.604 1.00 54.12 213 THR A C 1
ATOM 1692 O O . THR A 1 213 ? -0.799 6.718 -23.347 1.00 54.12 213 THR A O 1
ATOM 1695 N N . GLN A 1 214 ? -1.333 4.591 -23.802 1.00 55.78 214 GLN A N 1
ATOM 1696 C CA . GLN A 1 214 ? -2.781 4.824 -23.865 1.00 55.78 214 GLN A CA 1
ATOM 1697 C C . GLN A 1 214 ? -3.408 5.159 -22.503 1.00 55.78 214 GLN A C 1
ATOM 1699 O O . GLN A 1 214 ? -4.391 5.896 -22.455 1.00 55.78 214 GLN A O 1
ATOM 1704 N N . MET A 1 215 ? -2.862 4.673 -21.380 1.00 55.06 215 MET A N 1
ATOM 1705 C CA . MET A 1 215 ? -3.444 4.956 -20.058 1.00 55.06 215 MET A CA 1
ATOM 1706 C C . MET A 1 215 ? -3.366 6.428 -19.646 1.00 55.06 215 MET A C 1
ATOM 1708 O O . MET A 1 215 ? -4.256 6.885 -18.933 1.00 55.06 215 MET A O 1
ATOM 1712 N N . ILE A 1 216 ? -2.340 7.171 -20.074 1.00 55.19 216 ILE A N 1
ATOM 1713 C CA . ILE A 1 216 ? -2.213 8.598 -19.734 1.00 55.19 216 ILE A CA 1
ATOM 1714 C C . ILE A 1 216 ? -3.354 9.388 -20.388 1.00 55.19 216 ILE A C 1
ATOM 1716 O O . ILE A 1 216 ? -3.999 10.202 -19.732 1.00 55.19 216 ILE A O 1
ATOM 1720 N N . GLU A 1 217 ? -3.671 9.075 -21.644 1.00 56.50 217 GLU A N 1
ATOM 1721 C CA . GLU A 1 217 ? -4.804 9.664 -22.370 1.00 56.50 217 GLU A CA 1
ATOM 1722 C C . GLU A 1 217 ? -6.159 9.141 -21.858 1.00 56.50 217 GLU A C 1
ATOM 1724 O O . GLU A 1 217 ? -7.167 9.844 -21.896 1.00 56.50 217 GLU A O 1
ATOM 1729 N N . SER A 1 218 ? -6.175 7.925 -21.304 1.00 55.84 218 SER A N 1
ATOM 1730 C CA . SER A 1 218 ? -7.379 7.241 -20.817 1.00 55.84 218 SER A CA 1
ATOM 1731 C C . SER A 1 218 ? -7.603 7.385 -19.309 1.00 55.84 218 SER A C 1
ATOM 1733 O O . SER A 1 218 ? -8.472 6.706 -18.768 1.00 55.84 218 SER A O 1
ATOM 1735 N N . ALA A 1 219 ? -6.860 8.238 -18.596 1.00 53.97 219 ALA A N 1
ATOM 1736 C CA . ALA A 1 219 ? -6.977 8.366 -17.139 1.00 53.97 219 ALA A CA 1
ATOM 1737 C C . ALA A 1 219 ? -8.415 8.709 -16.700 1.00 53.97 219 ALA A C 1
ATOM 1739 O O . ALA A 1 219 ? -8.913 8.170 -15.714 1.00 53.97 219 ALA A O 1
ATOM 1740 N N . SER A 1 220 ? -9.130 9.527 -17.480 1.00 56.19 220 SER A N 1
ATOM 1741 C CA . SER A 1 220 ? -10.554 9.823 -17.266 1.00 56.19 220 SER A CA 1
ATOM 1742 C C . SER A 1 220 ? -11.456 8.600 -17.492 1.00 56.19 220 SER A C 1
ATOM 1744 O O . SER A 1 220 ? -12.404 8.374 -16.741 1.00 56.19 220 SER A O 1
ATOM 1746 N N . GLN A 1 221 ? -11.141 7.763 -18.483 1.00 61.00 221 GLN A N 1
ATOM 1747 C CA . GLN A 1 221 ? -11.843 6.505 -18.741 1.00 61.00 221 GLN A CA 1
ATOM 1748 C C . GLN A 1 221 ? -11.549 5.463 -17.659 1.00 61.00 221 GLN A C 1
ATOM 1750 O O . GLN A 1 221 ? -12.452 4.729 -17.271 1.00 61.00 221 GLN A O 1
ATOM 1755 N N . TRP A 1 222 ? -10.331 5.437 -17.117 1.00 61.12 222 TRP A N 1
ATOM 1756 C CA . TRP A 1 222 ? -9.973 4.607 -15.972 1.00 61.12 222 TRP A CA 1
ATOM 1757 C C . TRP A 1 222 ? -10.700 5.052 -14.707 1.00 61.12 222 TRP A C 1
ATOM 1759 O O . TRP A 1 222 ? -11.242 4.206 -14.009 1.00 61.12 222 TRP A O 1
ATOM 1769 N N . VAL A 1 223 ? -10.796 6.356 -14.432 1.00 60.03 223 VAL A N 1
ATOM 1770 C CA . VAL A 1 223 ? -11.619 6.858 -13.320 1.00 60.03 223 VAL A CA 1
ATOM 1771 C C . VAL A 1 223 ? -13.077 6.427 -13.507 1.00 60.03 223 VAL A C 1
ATOM 1773 O O . VAL A 1 223 ? -13.698 5.953 -12.560 1.00 60.03 223 VAL A O 1
ATOM 1776 N N . ASN A 1 224 ? -13.616 6.494 -14.726 1.00 58.81 224 ASN A N 1
ATOM 1777 C CA . ASN A 1 224 ? -14.985 6.057 -15.021 1.00 58.81 224 ASN A CA 1
ATOM 1778 C C . ASN A 1 224 ? -15.182 4.526 -14.952 1.00 58.81 224 ASN A C 1
ATOM 1780 O O . ASN A 1 224 ? -16.239 4.062 -14.528 1.00 58.81 224 ASN A O 1
ATOM 1784 N N . TRP A 1 225 ? -14.189 3.729 -15.351 1.00 61.44 225 TRP A N 1
ATOM 1785 C CA . TRP A 1 225 ? -14.240 2.262 -15.306 1.00 61.44 225 TRP A CA 1
ATOM 1786 C C . TRP A 1 225 ? -13.972 1.726 -13.895 1.00 61.44 225 TRP A C 1
ATOM 1788 O O . TRP A 1 225 ? -14.757 0.944 -13.362 1.00 61.44 225 TRP A O 1
ATOM 1798 N N . GLY A 1 226 ? -12.905 2.215 -13.266 1.00 59.22 226 GLY A N 1
ATOM 1799 C CA . GLY A 1 226 ? -12.511 1.924 -11.894 1.00 59.22 226 GLY A CA 1
ATOM 1800 C C . GLY A 1 226 ? -13.592 2.332 -10.902 1.00 59.22 226 GLY A C 1
ATOM 1801 O O . GLY A 1 226 ? -13.953 1.520 -10.063 1.00 59.22 226 GLY A O 1
ATOM 1802 N N . SER A 1 227 ? -14.211 3.510 -11.049 1.00 58.44 227 SER A N 1
ATOM 1803 C CA . SER A 1 227 ? -15.333 3.898 -10.178 1.00 58.44 227 SER A CA 1
ATOM 1804 C C . SER A 1 227 ? -16.525 2.947 -10.294 1.00 58.44 227 SER A C 1
ATOM 1806 O O . SER A 1 227 ? -17.105 2.603 -9.271 1.00 58.44 227 SER A O 1
ATOM 1808 N N . ARG A 1 228 ? -16.869 2.455 -11.493 1.00 63.66 228 ARG A N 1
ATOM 1809 C CA . ARG A 1 228 ? -17.965 1.485 -11.679 1.00 63.66 228 ARG A CA 1
ATOM 1810 C C . ARG A 1 228 ? -17.639 0.100 -11.119 1.00 63.66 228 ARG A C 1
ATOM 1812 O O . ARG A 1 228 ? -18.499 -0.501 -10.480 1.00 63.66 228 ARG A O 1
ATOM 1819 N N . GLY A 1 229 ? -16.414 -0.387 -11.321 1.00 60.94 229 GLY A N 1
ATOM 1820 C CA . GLY A 1 229 ? -15.959 -1.661 -10.752 1.00 60.94 229 GLY A CA 1
ATOM 1821 C C . GLY A 1 229 ? -15.847 -1.609 -9.226 1.00 60.94 229 GLY A C 1
ATOM 1822 O O . GLY A 1 229 ? -16.281 -2.525 -8.532 1.00 60.94 229 GLY A O 1
ATOM 1823 N N . TRP A 1 230 ? -15.340 -0.500 -8.689 1.00 63.50 230 TRP A N 1
ATOM 1824 C CA . TRP A 1 230 ? -15.197 -0.293 -7.249 1.00 63.50 230 TRP A CA 1
ATOM 1825 C C . TRP A 1 230 ? -16.527 -0.016 -6.567 1.00 63.50 230 TRP A C 1
ATOM 1827 O O . TRP A 1 230 ? -16.716 -0.467 -5.448 1.00 63.50 230 TRP A O 1
ATOM 1837 N N . LEU A 1 231 ? -17.475 0.649 -7.232 1.00 61.31 231 LEU A N 1
ATOM 1838 C CA . LEU A 1 231 ? -18.843 0.783 -6.728 1.00 61.31 231 LEU A CA 1
ATOM 1839 C C . LEU A 1 231 ? -19.481 -0.585 -6.479 1.00 61.31 231 LEU A C 1
ATOM 1841 O O . LEU A 1 231 ? -20.195 -0.730 -5.498 1.00 61.31 231 LEU A O 1
ATOM 1845 N N . GLY A 1 232 ? -19.208 -1.595 -7.313 1.00 63.47 232 GLY A N 1
ATOM 1846 C CA . GLY A 1 232 ? -19.661 -2.967 -7.060 1.00 63.47 232 GLY A CA 1
ATOM 1847 C C . GLY A 1 232 ? -19.039 -3.566 -5.796 1.00 63.47 232 GLY A C 1
ATOM 1848 O O . GLY A 1 232 ? -19.753 -4.122 -4.963 1.00 63.47 232 GLY A O 1
ATOM 1849 N N . ILE A 1 233 ? -17.726 -3.385 -5.627 1.00 60.66 233 ILE A N 1
ATOM 1850 C CA . ILE A 1 233 ? -16.986 -3.840 -4.442 1.00 60.66 233 ILE A CA 1
ATOM 1851 C C . ILE A 1 233 ? -17.501 -3.118 -3.190 1.00 60.66 233 ILE A C 1
ATOM 1853 O O . ILE A 1 233 ? -17.934 -3.781 -2.258 1.00 60.66 233 ILE A O 1
ATOM 1857 N N . PHE A 1 234 ? -17.561 -1.786 -3.175 1.00 60.06 234 PHE A N 1
ATOM 1858 C CA . PHE A 1 234 ? -18.018 -1.005 -2.020 1.00 60.06 234 PHE A CA 1
ATOM 1859 C C . PHE A 1 234 ? -19.491 -1.248 -1.679 1.00 60.06 234 PHE A C 1
ATOM 1861 O O . PHE A 1 234 ? -19.807 -1.457 -0.507 1.00 60.06 234 PHE A O 1
ATOM 1868 N N . ARG A 1 235 ? -20.359 -1.383 -2.689 1.00 62.22 235 ARG A N 1
ATOM 1869 C CA . ARG A 1 235 ? -21.767 -1.749 -2.488 1.00 62.22 235 ARG A CA 1
ATOM 1870 C C . ARG A 1 235 ? -21.925 -3.126 -1.857 1.00 62.22 235 ARG A C 1
ATOM 1872 O O . ARG A 1 235 ? -22.859 -3.331 -1.085 1.00 62.22 235 ARG A O 1
ATOM 1879 N N . SER A 1 236 ? -21.014 -4.057 -2.140 1.00 54.00 236 SER A N 1
ATOM 1880 C CA . SER A 1 236 ? -21.012 -5.375 -1.495 1.00 54.00 236 SER A CA 1
ATOM 1881 C C . SER A 1 236 ? -20.589 -5.334 -0.020 1.00 54.00 236 SER A C 1
ATOM 1883 O O . SER A 1 236 ? -20.999 -6.205 0.741 1.00 54.00 236 SER A O 1
ATOM 1885 N N . VAL A 1 237 ? -19.865 -4.292 0.412 1.00 53.47 237 VAL A N 1
ATOM 1886 C CA . VAL A 1 237 ? -19.494 -4.061 1.825 1.00 53.47 237 VAL A CA 1
ATOM 1887 C C . VAL A 1 237 ? -20.513 -3.170 2.563 1.00 53.47 237 VAL A C 1
ATOM 1889 O O . VAL A 1 237 ? -20.319 -2.825 3.725 1.00 53.47 237 VAL A O 1
ATOM 1892 N N . GLY A 1 238 ? -21.625 -2.804 1.914 1.00 47.38 238 GLY A N 1
ATOM 1893 C CA . GLY A 1 238 ? -22.686 -1.988 2.516 1.00 47.38 238 GLY A CA 1
ATOM 1894 C C . GLY A 1 238 ? -22.429 -0.475 2.509 1.00 47.38 238 GLY A C 1
ATOM 1895 O O . GLY A 1 238 ? -23.061 0.237 3.290 1.00 47.38 238 GLY A O 1
ATOM 1896 N N . LEU A 1 239 ? -21.526 0.006 1.644 1.00 43.00 239 LEU A N 1
ATOM 1897 C CA . LEU A 1 239 ? -21.310 1.428 1.333 1.00 43.00 239 LEU A CA 1
ATOM 1898 C C . LEU A 1 239 ? -22.003 1.817 0.020 1.00 43.00 239 LEU A C 1
ATOM 1900 O O . LEU A 1 239 ? -22.633 2.895 -0.009 1.00 43.00 239 LEU A O 1
#

Foldseek 3Di:
DDLVVVLLQLLQLLLVVCLPVFLFVVSSVVSCVVVVDDDPDVVVVCVSDVDRLVSLVSNVLVLLVVQLVQLLVPDDDDDDDDDDPVVVVVLLVVLLVQLLSSLLSSLVSCLSNLVSVLVSQLSNQCPDPPPDPDPFGFCVSVLVSLLVSSVVSSVSSVNPDDPDPVVVLLSSQLSVQSSVLSCQSNQPPNPSPSVVSSVSSVLSSDPPNPCSVVCVVCVVVCRVVVSVSSCVVSVVVVD

Organism: NCBI:txid1280837

Secondary structure (DSSP, 8-state):
--HHHHHHHHHHHTGGGHHHH-SSHHHHHHHHHTTSS--S-HHHHHHH---HHHHHHHHHHHHHHHHHHHHHHTS---------HHHHHHHHHHHHHHHHHHHHHHHHHHGGGHHHHHHHHHHHHS---TT----SPPSHHHHHHHHHHHHHHHHHTT----TTHHHHHHHHHHHHHHHHHHHHHHSTT--S-HHHHHHHHHHHHSTT-THHHHHHHTHHHHHHHHHHHHHHHHHHTT-